Protein AF-A0A9P9I0I7-F1 (afdb_monomer_lite)

Radius of gyration: 40.19 Å; chains: 1; bounding box: 89×94×112 Å

pLDDT: mean 72.73, std 21.79, range [37.16, 98.19]

Secondary structure (DSSP, 8-state):
---PPPPPPPPPPP----PPP------PPP----PPPPPP-----PPP-------------------------------------PPP--GGG-----TTS-B-HHHHHS--TTGGG-SSB-S--TTEEE-TTS-EEEHHHHTT--TTHHHH-SSB---TTSPS-GGGSHHHHHHHHHHHHHHHHHHHHHHHHHHHHHHHHHHHHHHHHHHHHHHHHHHHHTS---------------------------------PPP-------------PPPPPP---PPPPPPPPTT-PPP---PPPPP---HHHHHHHHHHHHHHHHHHHHHHHHHHHHHTTT--HHHHHHHHHTT--TTSTTHHHHHHHHH--

Structure (mmCIF, N/CA/C/O backbone):
data_AF-A0A9P9I0I7-F1
#
_entry.id   AF-A0A9P9I0I7-F1
#
loop_
_atom_site.group_PDB
_atom_site.id
_atom_site.type_symbol
_atom_site.label_atom_id
_atom_site.label_alt_id
_atom_site.label_comp_id
_atom_site.label_asym_id
_atom_site.label_entity_id
_atom_site.label_seq_id
_atom_site.pdbx_PDB_ins_code
_atom_site.Cartn_x
_atom_site.Cartn_y
_atom_site.Cartn_z
_atom_site.occupancy
_atom_site.B_iso_or_equiv
_atom_site.auth_seq_id
_atom_site.auth_comp_id
_atom_site.auth_asym_id
_atom_site.auth_atom_id
_atom_site.pdbx_PDB_model_num
ATOM 1 N N . MET A 1 1 ? 12.162 54.903 -3.118 1.00 55.62 1 MET A N 1
ATOM 2 C CA . MET A 1 1 ? 12.970 53.740 -2.698 1.00 55.62 1 MET A CA 1
ATOM 3 C C . MET A 1 1 ? 13.232 52.930 -3.948 1.00 55.62 1 MET A C 1
ATOM 5 O O . MET A 1 1 ? 12.266 52.506 -4.567 1.00 55.62 1 MET A O 1
ATOM 9 N N . SER A 1 2 ? 14.487 52.821 -4.376 1.00 46.75 2 SER A N 1
ATOM 10 C CA . SER A 1 2 ? 14.844 52.109 -5.607 1.00 46.75 2 SER A CA 1
ATOM 11 C C . SER A 1 2 ? 15.155 50.658 -5.264 1.00 46.75 2 SER A C 1
ATOM 13 O O . SER A 1 2 ? 16.016 50.415 -4.423 1.00 46.75 2 SER A O 1
ATOM 15 N N . LEU A 1 3 ? 14.448 49.715 -5.883 1.00 52.56 3 LEU A N 1
ATOM 16 C CA . LEU A 1 3 ? 14.732 48.290 -5.743 1.00 52.56 3 LEU A CA 1
ATOM 17 C C . LEU A 1 3 ? 15.737 47.890 -6.824 1.00 52.56 3 LEU A C 1
ATOM 19 O O . LEU A 1 3 ? 15.416 47.927 -8.011 1.00 52.56 3 LEU A O 1
ATOM 23 N N . SER A 1 4 ? 16.955 47.550 -6.410 1.00 56.88 4 SER A N 1
ATOM 24 C CA . SER A 1 4 ? 17.943 46.919 -7.288 1.00 56.88 4 SER A CA 1
ATOM 25 C C . SER A 1 4 ? 17.481 45.508 -7.652 1.00 56.88 4 SER A C 1
ATOM 27 O O . SER A 1 4 ? 16.919 44.810 -6.811 1.00 56.88 4 SER A O 1
ATOM 29 N N . MET A 1 5 ? 17.737 45.085 -8.889 1.00 56.94 5 MET A N 1
ATOM 30 C CA . MET A 1 5 ? 17.567 43.695 -9.317 1.00 56.94 5 MET A CA 1
ATOM 31 C C . MET A 1 5 ? 18.940 43.024 -9.336 1.00 56.94 5 MET A C 1
ATOM 33 O O . MET A 1 5 ? 19.863 43.550 -9.961 1.00 56.94 5 MET A O 1
ATOM 37 N N . ASP A 1 6 ? 19.075 41.885 -8.660 1.00 56.94 6 ASP A N 1
ATOM 38 C CA . ASP A 1 6 ? 20.319 41.113 -8.653 1.00 56.94 6 ASP A CA 1
ATOM 39 C C . ASP A 1 6 ? 20.518 40.352 -9.982 1.00 56.94 6 ASP A C 1
ATOM 41 O O . ASP A 1 6 ? 19.550 39.828 -10.545 1.00 56.94 6 ASP A O 1
ATOM 45 N N . PRO A 1 7 ? 21.753 40.276 -10.514 1.00 64.56 7 PRO A N 1
ATOM 46 C CA . PRO A 1 7 ? 22.041 39.578 -11.764 1.00 64.56 7 PRO A CA 1
ATOM 47 C C . PRO A 1 7 ? 22.096 38.052 -11.585 1.00 64.56 7 PRO A C 1
ATOM 49 O O . PRO A 1 7 ? 22.576 37.539 -10.575 1.00 64.56 7 PRO A O 1
ATOM 52 N N . SER A 1 8 ? 21.650 37.315 -12.605 1.00 57.84 8 SER A N 1
ATOM 53 C CA . SER A 1 8 ? 21.653 35.846 -12.619 1.00 57.84 8 SER A CA 1
ATOM 54 C C . SER A 1 8 ? 23.069 35.239 -12.559 1.00 57.84 8 SER A C 1
ATOM 56 O O . SER A 1 8 ? 24.004 35.815 -13.122 1.00 57.84 8 SER A O 1
ATOM 58 N N . PRO A 1 9 ? 23.243 34.049 -11.951 1.00 60.00 9 PRO A N 1
ATOM 59 C CA . PRO A 1 9 ? 24.520 33.341 -11.951 1.00 60.00 9 PRO A CA 1
ATOM 60 C C . PRO A 1 9 ? 24.876 32.817 -13.351 1.00 60.00 9 PRO A C 1
ATOM 62 O O . PRO A 1 9 ? 24.061 32.186 -14.023 1.00 60.00 9 PRO A O 1
ATOM 65 N N . SER A 1 10 ? 26.116 33.054 -13.780 1.00 51.47 10 SER A N 1
ATOM 66 C CA . SER A 1 10 ? 26.633 32.614 -15.083 1.00 51.47 10 SER A CA 1
ATOM 67 C C . SER A 1 10 ? 26.937 31.114 -15.123 1.00 51.47 10 SER A C 1
ATOM 69 O O . SER A 1 10 ? 27.570 30.581 -14.211 1.00 51.47 10 SER A O 1
ATOM 71 N N . SER A 1 11 ? 26.576 30.452 -16.224 1.00 50.09 11 SER A N 1
ATOM 72 C CA . SER A 1 11 ? 26.848 29.027 -16.458 1.00 50.09 1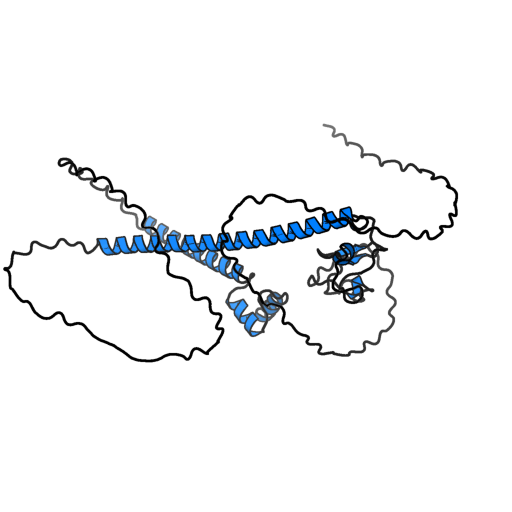1 SER A CA 1
ATOM 73 C C . SER A 1 11 ? 28.351 28.686 -16.437 1.00 50.09 11 SER A C 1
ATOM 75 O O . SER A 1 11 ? 29.165 29.471 -16.939 1.00 50.09 11 SER A O 1
ATOM 77 N N . PRO A 1 12 ? 28.748 27.502 -15.927 1.00 57.81 12 PRO A N 1
ATOM 78 C CA . PRO A 1 12 ? 30.134 27.047 -15.972 1.00 57.81 12 PRO A CA 1
ATOM 79 C C . PRO A 1 12 ? 30.584 26.769 -17.414 1.00 57.81 12 PRO A C 1
ATOM 81 O O . PRO A 1 12 ? 29.821 26.274 -18.244 1.00 57.81 12 PRO A O 1
ATOM 84 N N . LYS A 1 13 ? 31.850 27.071 -17.716 1.00 49.00 13 LYS A N 1
ATOM 85 C CA . LYS A 1 13 ? 32.451 26.801 -19.030 1.00 49.00 13 LYS A CA 1
ATOM 86 C C . LYS A 1 13 ? 32.887 25.340 -19.118 1.00 49.00 13 LYS A C 1
ATOM 88 O O . LYS A 1 13 ? 33.702 24.902 -18.311 1.00 49.00 13 LYS A O 1
ATOM 93 N N . LEU A 1 14 ? 32.410 24.625 -20.135 1.00 44.62 14 LEU A N 1
ATOM 94 C CA . LEU A 1 14 ? 32.937 23.311 -20.506 1.00 44.62 14 LEU A CA 1
ATOM 95 C C . LEU A 1 14 ? 34.398 23.443 -20.962 1.00 44.62 14 LEU A C 1
ATOM 97 O O . LEU A 1 14 ? 34.692 24.131 -21.939 1.00 44.62 14 LEU A O 1
ATOM 101 N N . THR A 1 15 ? 35.312 22.782 -20.255 1.00 49.72 15 THR A N 1
ATOM 102 C CA . THR A 1 15 ? 36.717 22.644 -20.653 1.00 49.72 15 THR A CA 1
ATOM 103 C C . THR A 1 15 ? 36.908 21.361 -21.452 1.00 49.72 15 THR A C 1
ATOM 105 O O . THR A 1 15 ? 36.805 20.266 -20.900 1.00 49.72 15 THR A O 1
ATOM 108 N N . THR A 1 16 ? 37.216 21.487 -22.742 1.00 46.28 16 THR A N 1
ATOM 109 C CA . THR A 1 16 ? 37.566 20.350 -23.601 1.00 46.28 16 THR A CA 1
ATOM 110 C C . THR A 1 16 ? 38.906 19.750 -23.175 1.00 46.28 16 THR A C 1
ATOM 112 O O . THR A 1 16 ? 39.960 20.310 -23.474 1.00 46.28 16 THR A O 1
ATOM 115 N N . THR A 1 17 ? 38.875 18.599 -22.504 1.00 47.62 17 THR A N 1
ATOM 116 C CA . THR A 1 17 ? 40.076 17.797 -22.236 1.00 47.62 17 THR A CA 1
ATOM 117 C C . THR A 1 17 ? 40.347 16.871 -23.415 1.00 47.62 17 THR A C 1
ATOM 119 O O . THR A 1 17 ? 39.630 15.895 -23.626 1.00 47.62 17 THR A O 1
ATOM 122 N N . THR A 1 18 ? 41.401 17.161 -24.176 1.00 49.94 18 THR A N 1
ATOM 123 C CA . THR A 1 18 ? 41.926 16.248 -25.198 1.00 49.94 18 THR A CA 1
ATOM 124 C C . THR A 1 18 ? 42.552 15.031 -24.517 1.00 49.94 18 THR A C 1
ATOM 126 O O . THR A 1 18 ? 43.556 15.166 -23.819 1.00 49.94 18 THR A O 1
ATOM 129 N N . ILE A 1 19 ? 41.976 13.846 -24.722 1.00 53.31 19 ILE A N 1
ATOM 130 C CA . ILE A 1 19 ? 42.575 12.574 -24.296 1.00 53.31 19 ILE A CA 1
ATOM 131 C C . ILE A 1 19 ? 43.537 12.118 -25.401 1.00 53.31 19 ILE A C 1
ATOM 133 O O . ILE A 1 19 ? 43.191 12.180 -26.578 1.00 53.31 19 ILE A O 1
ATOM 137 N N . ALA A 1 20 ? 44.751 11.711 -25.029 1.00 50.31 20 ALA A N 1
ATOM 138 C CA . ALA A 1 20 ? 45.786 11.297 -25.975 1.00 50.31 20 ALA A CA 1
ATOM 139 C C . ALA A 1 20 ? 45.714 9.794 -26.289 1.00 50.31 20 ALA A C 1
ATOM 141 O O . ALA A 1 20 ? 45.459 8.978 -25.400 1.00 50.31 20 ALA A O 1
ATOM 142 N N . ASP A 1 21 ? 46.007 9.429 -27.540 1.00 51.34 21 ASP A N 1
ATOM 143 C CA . ASP A 1 21 ? 46.143 8.035 -27.963 1.00 51.34 21 ASP A CA 1
ATOM 144 C C . ASP A 1 21 ? 47.187 7.296 -27.116 1.00 51.34 21 ASP A C 1
ATOM 146 O O . ASP A 1 21 ? 48.310 7.769 -26.927 1.00 51.34 21 ASP A O 1
ATOM 150 N N . THR A 1 22 ? 46.839 6.101 -26.632 1.00 49.47 22 THR A N 1
ATOM 151 C CA . THR A 1 22 ? 47.780 5.208 -25.938 1.00 49.47 22 THR A CA 1
ATOM 152 C C . THR A 1 22 ? 47.823 3.857 -26.653 1.00 49.47 22 THR A C 1
ATOM 154 O O . THR A 1 22 ? 46.795 3.339 -27.086 1.00 49.47 22 THR A O 1
ATOM 157 N N . ALA A 1 23 ? 49.025 3.315 -26.853 1.00 47.25 23 ALA A N 1
ATOM 158 C CA . ALA A 1 23 ? 49.268 2.301 -27.878 1.00 47.25 23 ALA A CA 1
ATOM 159 C C . ALA A 1 23 ? 48.652 0.920 -27.582 1.00 47.25 23 ALA A C 1
ATOM 161 O O . ALA A 1 23 ? 48.751 0.384 -26.477 1.00 47.25 23 ALA A O 1
ATOM 162 N N . THR A 1 24 ? 48.114 0.290 -28.632 1.00 49.28 24 THR A N 1
ATOM 163 C CA . THR A 1 24 ? 47.736 -1.130 -28.625 1.00 49.28 24 THR A CA 1
ATOM 164 C C . THR A 1 24 ? 48.954 -2.000 -28.314 1.00 49.28 24 THR A C 1
ATOM 166 O O . THR A 1 24 ? 49.905 -2.031 -29.090 1.00 49.28 24 THR A O 1
ATOM 169 N N . THR A 1 25 ? 48.906 -2.742 -27.206 1.00 47.44 25 THR A N 1
ATOM 170 C CA . THR A 1 25 ? 49.925 -3.739 -26.848 1.00 47.44 25 THR A CA 1
ATOM 171 C C . THR A 1 25 ? 49.273 -5.117 -26.809 1.00 47.44 25 THR A C 1
ATOM 173 O O . THR A 1 25 ? 48.534 -5.442 -25.884 1.00 47.44 25 THR A O 1
ATOM 176 N N . SER A 1 26 ? 49.511 -5.925 -27.841 1.00 52.91 26 SER A N 1
ATOM 177 C CA . SER A 1 26 ? 48.956 -7.275 -27.965 1.00 52.91 26 SER A CA 1
ATOM 178 C C . SER A 1 26 ? 49.739 -8.272 -27.106 1.00 52.91 26 SER A C 1
ATOM 180 O O . SER A 1 26 ? 50.833 -8.689 -27.488 1.00 52.91 26 SER A O 1
ATOM 182 N N . VAL A 1 27 ? 49.174 -8.674 -25.966 1.00 50.22 27 VAL A N 1
ATOM 183 C CA . VAL A 1 27 ? 49.735 -9.724 -25.101 1.00 50.22 27 VAL A CA 1
ATOM 184 C C . VAL A 1 27 ? 49.048 -11.054 -25.402 1.00 50.22 27 VAL A C 1
ATOM 186 O O . VAL A 1 27 ? 47.877 -11.250 -25.084 1.00 50.22 27 VAL A O 1
ATOM 189 N N . THR A 1 28 ? 49.782 -11.983 -26.012 1.00 50.88 28 THR A N 1
ATOM 190 C CA . THR A 1 28 ? 49.382 -13.392 -26.121 1.00 50.88 28 THR A CA 1
ATOM 191 C C . THR A 1 28 ? 49.529 -14.068 -24.762 1.00 50.88 28 THR A C 1
ATOM 193 O O . THR A 1 28 ? 50.636 -14.114 -24.227 1.00 50.88 28 THR A O 1
ATOM 196 N N . HIS A 1 29 ? 48.439 -14.603 -24.217 1.00 48.66 29 HIS A N 1
ATOM 197 C CA . HIS A 1 29 ? 48.448 -15.297 -22.931 1.00 48.66 29 HIS A CA 1
ATOM 198 C C . HIS A 1 29 ? 48.475 -16.817 -23.140 1.00 48.66 29 HIS A C 1
ATOM 200 O O . HIS A 1 29 ? 47.557 -17.375 -23.740 1.00 48.66 29 HIS A O 1
ATOM 206 N N . GLU A 1 30 ? 49.507 -17.494 -22.633 1.00 54.75 30 GLU A N 1
ATOM 207 C CA . GLU A 1 30 ? 49.501 -18.957 -22.517 1.00 54.75 30 GLU A CA 1
ATOM 208 C C . GLU A 1 30 ? 48.617 -19.407 -21.334 1.00 54.75 30 GLU A C 1
ATOM 210 O O . GLU A 1 30 ? 48.495 -18.673 -20.344 1.00 54.75 30 GLU A O 1
ATOM 215 N N . PRO A 1 31 ? 48.002 -20.604 -21.401 1.00 57.84 31 PRO A N 1
ATOM 216 C CA . PRO A 1 31 ? 47.262 -21.187 -20.289 1.00 57.84 31 PRO A CA 1
ATOM 217 C C . PRO A 1 31 ? 48.214 -21.913 -19.323 1.00 57.84 31 PRO A C 1
ATOM 219 O O . PRO A 1 31 ? 48.614 -23.050 -19.563 1.00 57.84 31 PRO A O 1
ATOM 222 N N . ALA A 1 32 ? 48.562 -21.272 -18.207 1.00 43.38 32 ALA A N 1
ATOM 223 C CA . ALA A 1 32 ? 49.289 -21.925 -17.119 1.00 43.38 32 ALA A CA 1
ATOM 224 C C . ALA A 1 32 ? 48.325 -22.720 -16.217 1.00 43.38 32 ALA A C 1
ATOM 226 O O . ALA A 1 32 ? 47.411 -22.146 -15.621 1.00 43.38 32 ALA A O 1
ATOM 227 N N . GLU A 1 33 ? 48.538 -24.032 -16.088 1.00 54.66 33 GLU A N 1
ATOM 228 C CA . GLU A 1 33 ? 47.754 -24.902 -15.203 1.00 54.66 33 GLU A CA 1
ATOM 229 C C . GLU A 1 33 ? 48.048 -24.602 -13.721 1.00 54.66 33 GLU A C 1
ATOM 231 O O . GLU A 1 33 ? 49.023 -25.089 -13.148 1.00 54.66 33 GLU A O 1
ATOM 236 N N . TYR A 1 34 ? 47.183 -23.820 -13.070 1.00 47.41 34 TYR A N 1
ATOM 237 C CA . TYR A 1 34 ? 47.235 -23.620 -11.620 1.00 47.41 34 TYR A CA 1
ATOM 238 C C . TYR A 1 34 ? 46.376 -24.654 -10.887 1.00 47.41 34 TYR A C 1
ATOM 240 O O . TYR A 1 34 ? 45.151 -24.545 -10.819 1.00 47.41 34 TYR A O 1
ATOM 248 N N . ALA A 1 35 ? 47.037 -25.653 -10.301 1.00 48.75 35 ALA A N 1
ATOM 249 C CA . ALA A 1 35 ? 46.401 -26.606 -9.399 1.00 48.75 35 ALA A CA 1
ATOM 250 C C . ALA A 1 35 ? 45.912 -25.902 -8.118 1.00 48.75 35 ALA A C 1
ATOM 252 O O . ALA A 1 35 ? 46.681 -25.216 -7.444 1.00 48.75 35 ALA A O 1
ATOM 253 N N . ILE A 1 36 ? 44.638 -26.096 -7.771 1.00 54.12 36 ILE A N 1
ATOM 254 C CA .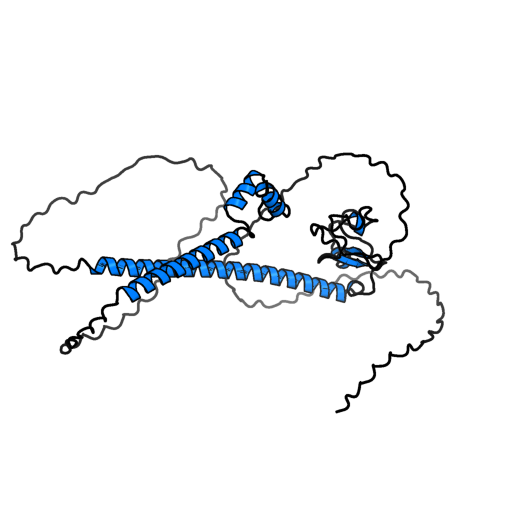 ILE A 1 36 ? 44.015 -25.507 -6.579 1.00 54.12 36 ILE A CA 1
ATOM 255 C C . ILE A 1 36 ? 44.368 -26.363 -5.347 1.00 54.12 36 ILE A C 1
ATOM 257 O O . ILE A 1 36 ? 43.972 -27.531 -5.303 1.00 54.12 36 ILE A O 1
ATOM 261 N N . PRO A 1 37 ? 45.069 -25.829 -4.327 1.00 56.50 37 PRO A N 1
ATOM 262 C CA . PRO A 1 37 ? 45.237 -26.521 -3.054 1.00 56.50 37 PRO A CA 1
ATOM 263 C C . PRO A 1 37 ? 43.930 -26.476 -2.247 1.00 56.50 37 PRO A C 1
ATOM 265 O O . PRO A 1 37 ? 43.255 -25.449 -2.189 1.00 56.50 37 PRO A O 1
ATOM 268 N N . ALA A 1 38 ? 43.574 -27.587 -1.600 1.00 51.44 38 ALA A N 1
ATOM 269 C CA . ALA A 1 38 ? 42.392 -27.646 -0.743 1.00 51.44 38 ALA A CA 1
ATOM 270 C C . ALA A 1 38 ? 42.580 -26.796 0.537 1.00 51.44 38 ALA A C 1
ATOM 272 O O . ALA A 1 38 ? 43.669 -26.825 1.120 1.00 51.44 38 ALA A O 1
ATOM 273 N N . PRO A 1 39 ? 41.548 -26.069 1.008 1.00 57.38 39 PRO A N 1
ATOM 274 C CA . PRO A 1 39 ? 41.629 -25.298 2.245 1.00 57.38 39 PRO A CA 1
ATOM 275 C C . PRO A 1 39 ? 41.703 -26.221 3.469 1.00 57.38 39 PRO A C 1
ATOM 277 O O . PRO A 1 39 ? 40.962 -27.199 3.574 1.00 57.38 39 PRO A O 1
ATOM 280 N N . ALA A 1 40 ? 42.587 -25.894 4.412 1.00 41.47 40 ALA A N 1
ATOM 281 C CA . ALA A 1 40 ? 42.703 -26.608 5.679 1.00 41.47 40 ALA A CA 1
ATOM 282 C C . ALA A 1 40 ? 41.567 -26.223 6.642 1.00 41.47 40 ALA A C 1
ATOM 284 O O . ALA A 1 40 ? 41.213 -25.052 6.771 1.00 41.47 40 ALA A O 1
ATOM 285 N N . THR A 1 41 ? 41.013 -27.208 7.348 1.00 45.25 41 THR A N 1
ATOM 286 C CA . THR A 1 41 ? 39.974 -27.002 8.367 1.00 45.25 41 THR A CA 1
ATOM 287 C C . THR A 1 41 ? 40.605 -26.682 9.723 1.00 45.25 41 THR A C 1
ATOM 289 O O . THR A 1 41 ? 40.922 -27.594 10.492 1.00 45.25 41 THR A O 1
ATOM 292 N N . GLU A 1 42 ? 40.787 -25.399 10.035 1.00 47.16 42 GLU A N 1
ATOM 293 C CA . GLU A 1 42 ? 41.200 -24.970 11.376 1.00 47.16 42 GLU A CA 1
ATOM 294 C C . GLU A 1 42 ? 39.981 -24.801 12.296 1.00 47.16 42 GLU A C 1
ATOM 296 O O . GLU A 1 42 ? 39.075 -24.011 12.033 1.00 47.16 42 GLU A O 1
ATOM 301 N N . ASN A 1 43 ? 39.947 -25.575 13.384 1.00 47.41 43 ASN A N 1
ATOM 302 C CA . ASN A 1 43 ? 38.851 -25.558 14.352 1.00 47.41 43 ASN A CA 1
ATOM 303 C C . ASN A 1 43 ? 39.024 -24.388 15.330 1.00 47.41 43 ASN A C 1
ATOM 305 O O . ASN A 1 43 ? 39.772 -24.506 16.304 1.00 47.41 43 ASN A O 1
ATOM 309 N N . LEU A 1 44 ? 38.315 -23.280 15.108 1.00 46.50 44 LEU A N 1
ATOM 310 C CA . LEU A 1 44 ? 38.263 -22.183 16.072 1.00 46.50 44 LEU A CA 1
ATOM 311 C C . LEU A 1 44 ? 37.130 -22.421 17.082 1.00 46.50 44 LEU A C 1
ATOM 313 O O . LEU A 1 44 ? 35.957 -22.221 16.780 1.00 46.50 44 LEU A O 1
ATOM 317 N N . ALA A 1 45 ? 37.483 -22.871 18.287 1.00 47.09 45 ALA A N 1
ATOM 318 C CA . ALA A 1 45 ? 36.521 -23.113 19.358 1.00 47.09 45 ALA A CA 1
ATOM 319 C C . ALA A 1 45 ? 36.052 -21.790 19.991 1.00 47.09 45 ALA A C 1
ATOM 321 O O . ALA A 1 45 ? 36.760 -21.194 20.804 1.00 47.09 45 ALA A O 1
ATOM 322 N N . THR A 1 46 ? 34.849 -21.339 19.638 1.00 43.69 46 THR A N 1
ATOM 323 C CA . THR A 1 46 ? 34.149 -20.257 20.342 1.00 43.69 46 THR A CA 1
ATOM 324 C C . THR A 1 46 ? 33.486 -20.800 21.603 1.00 43.69 46 THR A C 1
ATOM 326 O O . THR A 1 46 ? 32.675 -21.719 21.524 1.00 43.69 46 THR A O 1
ATOM 329 N N . THR A 1 47 ? 33.815 -20.235 22.764 1.00 42.56 47 THR A N 1
ATOM 330 C CA . THR A 1 47 ? 33.173 -20.584 24.037 1.00 42.56 47 THR A CA 1
ATOM 331 C C . THR A 1 47 ? 31.740 -20.070 24.077 1.00 42.56 47 THR A C 1
ATOM 333 O O . THR A 1 47 ? 31.520 -18.863 23.959 1.00 42.56 47 THR A O 1
ATOM 336 N N . GLU A 1 48 ? 30.792 -20.976 24.283 1.00 43.06 48 GLU A N 1
ATOM 337 C CA . GLU A 1 48 ? 29.388 -20.655 24.529 1.00 43.06 48 GLU A CA 1
ATOM 338 C C . GLU A 1 48 ? 29.241 -19.888 25.857 1.00 43.06 48 GLU A C 1
ATOM 340 O O . GLU A 1 48 ? 29.959 -20.147 26.827 1.00 43.06 48 GLU A O 1
ATOM 345 N N . ALA A 1 49 ? 28.324 -18.924 25.882 1.00 50.09 49 ALA A N 1
ATOM 346 C CA . ALA A 1 49 ? 27.887 -18.224 27.083 1.00 50.09 49 ALA A CA 1
ATOM 347 C C . ALA A 1 49 ? 26.357 -18.213 27.063 1.00 50.09 49 ALA A C 1
ATOM 349 O O . ALA A 1 49 ? 25.763 -17.701 26.114 1.00 50.09 49 ALA A O 1
ATOM 350 N N . ASP A 1 50 ? 25.740 -18.832 28.067 1.00 46.56 50 ASP A N 1
ATOM 351 C CA . ASP A 1 50 ? 24.304 -19.103 28.077 1.00 46.56 50 ASP A CA 1
ATOM 352 C C . ASP A 1 50 ? 23.483 -17.818 28.262 1.00 46.56 50 ASP A C 1
ATOM 354 O O . ASP A 1 50 ? 23.462 -17.236 29.349 1.00 46.56 50 ASP A O 1
ATOM 358 N N . ASP A 1 51 ? 22.764 -17.408 27.216 1.00 45.00 51 ASP A N 1
ATOM 359 C CA . ASP A 1 51 ? 21.743 -16.357 27.278 1.00 45.00 51 ASP A CA 1
ATOM 360 C C . ASP A 1 51 ? 20.385 -16.979 26.903 1.00 45.00 51 ASP A C 1
ATOM 362 O O . ASP A 1 51 ? 19.974 -17.000 25.741 1.00 45.00 51 ASP A O 1
ATOM 366 N N . GLU A 1 52 ? 19.718 -17.603 27.885 1.00 49.75 52 GLU A N 1
ATOM 367 C CA . GLU A 1 52 ? 18.409 -18.253 27.698 1.00 49.75 52 GLU A CA 1
ATOM 368 C C . GLU A 1 52 ? 17.284 -17.209 27.518 1.00 49.75 52 GLU A C 1
ATOM 370 O O . GLU A 1 52 ? 16.415 -17.033 28.383 1.00 49.75 52 GLU A O 1
ATOM 375 N N . GLU A 1 53 ? 17.242 -16.548 26.356 1.00 49.47 53 GLU A N 1
ATOM 376 C CA . GLU A 1 53 ? 16.107 -15.731 25.903 1.00 49.47 53 GLU A CA 1
ATOM 377 C C . GLU A 1 53 ? 14.885 -16.596 25.526 1.00 49.47 53 GLU A C 1
ATOM 379 O O . GLU A 1 53 ? 14.421 -16.640 24.390 1.00 49.47 53 GLU A O 1
ATOM 384 N N . ARG A 1 54 ? 14.318 -17.253 26.545 1.00 43.72 54 ARG A N 1
ATOM 385 C CA . ARG A 1 54 ? 12.873 -17.288 26.818 1.00 43.72 54 ARG A CA 1
ATOM 386 C C . ARG A 1 54 ? 11.963 -17.378 25.575 1.00 43.72 54 ARG A C 1
ATOM 388 O O . ARG A 1 54 ? 11.255 -16.421 25.267 1.00 43.72 54 ARG A O 1
ATOM 395 N N . GLU A 1 55 ? 11.883 -18.556 24.957 1.00 50.00 55 GLU A N 1
ATOM 396 C CA . GLU A 1 55 ? 10.943 -18.837 23.859 1.00 50.00 55 GLU A CA 1
ATOM 397 C C . GLU A 1 55 ? 9.485 -18.475 24.227 1.00 50.00 55 GLU A C 1
ATOM 399 O O . GLU A 1 55 ? 8.819 -19.197 24.976 1.00 50.00 55 GLU A O 1
ATOM 404 N N . ASP A 1 56 ? 8.939 -17.383 23.678 1.00 44.56 56 ASP A N 1
ATOM 405 C CA . ASP A 1 56 ? 7.543 -16.974 23.883 1.00 44.56 56 ASP A CA 1
ATOM 406 C C . ASP A 1 56 ? 6.596 -17.424 22.755 1.00 44.56 56 ASP A C 1
ATOM 408 O O . ASP A 1 56 ? 5.662 -16.724 22.368 1.00 44.56 56 ASP A O 1
ATOM 412 N N . GLY A 1 57 ? 6.776 -18.677 22.323 1.00 46.44 57 GLY A N 1
ATOM 413 C CA . GLY A 1 57 ? 5.764 -19.463 21.613 1.00 46.44 57 GLY A CA 1
ATOM 414 C C . GLY A 1 57 ? 5.419 -18.941 20.222 1.00 46.44 57 GLY A C 1
ATOM 415 O O . GLY A 1 57 ? 4.350 -18.361 20.021 1.00 46.44 57 GLY A O 1
ATOM 416 N N . GLU A 1 58 ? 6.299 -19.211 19.254 1.00 43.53 58 GLU A N 1
ATOM 417 C CA . GLU A 1 58 ? 6.116 -18.840 17.850 1.00 43.53 58 GLU A CA 1
ATOM 418 C C . GLU A 1 58 ? 4.751 -19.310 17.312 1.00 43.53 58 GLU A C 1
ATOM 420 O O . GLU A 1 58 ? 4.490 -20.499 17.110 1.00 43.53 58 GLU A O 1
ATOM 425 N N . ILE A 1 59 ? 3.850 -18.350 17.080 1.00 47.16 59 ILE A N 1
ATOM 426 C CA . ILE A 1 59 ? 2.558 -18.616 16.449 1.00 47.16 59 ILE A CA 1
ATOM 427 C C . ILE A 1 59 ? 2.830 -18.846 14.965 1.00 47.16 59 ILE A C 1
ATOM 429 O O . ILE A 1 59 ? 2.964 -17.895 14.197 1.00 47.16 59 ILE A O 1
ATOM 433 N N . HIS A 1 60 ? 2.919 -20.121 14.591 1.00 47.28 60 HIS A N 1
ATOM 434 C CA . HIS A 1 60 ? 3.110 -20.585 13.222 1.00 47.28 60 HIS A CA 1
ATOM 435 C C . HIS A 1 60 ? 1.896 -20.215 12.348 1.00 47.28 60 HIS A C 1
ATOM 437 O O . HIS A 1 60 ? 0.967 -21.009 12.174 1.00 47.28 60 HIS A O 1
ATOM 443 N N . ASP A 1 61 ? 1.900 -18.977 11.841 1.00 43.78 61 ASP A N 1
ATOM 444 C CA . ASP A 1 61 ? 0.950 -18.421 10.869 1.00 43.78 61 ASP A CA 1
ATOM 445 C C . ASP A 1 61 ? 1.111 -19.161 9.532 1.00 43.78 61 ASP A C 1
ATOM 447 O O . ASP A 1 61 ? 1.810 -18.735 8.615 1.00 43.78 61 ASP A O 1
ATOM 451 N N . SER A 1 62 ? 0.499 -20.342 9.487 1.00 43.03 62 SER A N 1
ATOM 452 C CA . SER A 1 62 ? 0.405 -21.237 8.337 1.00 43.03 62 SER A CA 1
ATOM 453 C C . SER A 1 62 ? -0.700 -20.722 7.414 1.00 43.03 62 SER A C 1
ATOM 455 O O . SER A 1 62 ? -1.772 -21.309 7.275 1.00 43.03 62 SER A O 1
ATOM 457 N N . SER A 1 63 ? -0.450 -19.553 6.822 1.00 48.22 63 SER A N 1
ATOM 458 C CA . SER A 1 63 ? -1.264 -18.992 5.746 1.00 48.22 63 SER A CA 1
ATOM 459 C C . SER A 1 63 ? -0.943 -19.734 4.436 1.00 48.22 63 SER A C 1
ATOM 461 O O . SER A 1 63 ? -0.183 -19.256 3.597 1.00 48.22 63 SER A O 1
ATOM 463 N N . ASP A 1 64 ? -1.501 -20.942 4.294 1.00 44.50 64 ASP A N 1
ATOM 464 C CA . ASP A 1 64 ? -1.457 -21.753 3.068 1.00 44.50 64 ASP A CA 1
ATOM 465 C C . ASP A 1 64 ? -2.222 -21.047 1.925 1.00 44.50 64 ASP A C 1
ATOM 467 O O . ASP A 1 64 ? -3.414 -21.283 1.720 1.00 44.50 64 ASP A O 1
ATOM 471 N N . ASP A 1 65 ? -1.544 -20.162 1.189 1.00 48.94 65 ASP A N 1
ATOM 472 C CA . ASP A 1 65 ? -2.128 -19.290 0.148 1.00 48.94 65 ASP A CA 1
ATOM 473 C C . ASP A 1 65 ? -1.528 -19.576 -1.252 1.00 48.94 65 ASP A C 1
ATOM 475 O O . ASP A 1 65 ? -1.262 -18.678 -2.049 1.00 48.94 65 ASP A O 1
ATOM 479 N N . ASP A 1 66 ? -1.253 -20.859 -1.530 1.00 50.78 66 ASP A N 1
ATOM 480 C CA . ASP A 1 66 ? -0.404 -21.325 -2.648 1.00 50.78 66 ASP A CA 1
ATOM 481 C C . ASP A 1 66 ? -1.124 -22.345 -3.572 1.00 50.78 66 ASP A C 1
ATOM 483 O O . ASP A 1 66 ? -0.545 -23.321 -4.049 1.00 50.78 66 ASP A O 1
ATOM 487 N N . LEU A 1 67 ? -2.437 -22.156 -3.799 1.00 45.00 67 LEU A N 1
ATOM 488 C CA . LEU A 1 67 ? -3.291 -23.041 -4.621 1.00 45.00 67 LEU A CA 1
ATOM 489 C C . LEU A 1 67 ? -4.259 -22.289 -5.563 1.00 45.00 67 LEU A C 1
ATOM 491 O O . LEU A 1 67 ? -5.468 -22.529 -5.564 1.00 45.00 67 LEU A O 1
ATOM 495 N N . LEU A 1 68 ? -3.729 -21.422 -6.430 1.00 46.97 68 LEU A N 1
ATOM 496 C CA . LEU A 1 68 ? -4.451 -20.911 -7.608 1.00 46.97 68 LEU A CA 1
ATOM 497 C C . LEU A 1 68 ? -3.867 -21.500 -8.897 1.00 46.97 68 LEU A C 1
ATOM 499 O O . LEU A 1 68 ? -3.075 -20.868 -9.591 1.00 46.97 68 LEU A O 1
ATOM 503 N N . ALA A 1 69 ? -4.269 -22.736 -9.199 1.00 46.91 69 ALA A N 1
ATOM 504 C CA . ALA A 1 69 ? -3.880 -23.432 -10.420 1.00 46.91 69 ALA A CA 1
ATOM 505 C C . ALA A 1 69 ? -4.701 -22.967 -11.637 1.00 46.91 69 ALA A C 1
ATOM 507 O O . ALA A 1 69 ? -5.931 -23.031 -11.630 1.00 46.91 69 ALA A O 1
ATOM 508 N N . ASP A 1 70 ? -3.974 -22.533 -12.665 1.00 43.56 70 ASP A N 1
ATOM 509 C CA . ASP A 1 70 ? -4.285 -22.524 -14.099 1.00 43.56 70 ASP A CA 1
ATOM 510 C C . ASP A 1 70 ? -5.755 -22.722 -14.528 1.00 43.56 70 ASP A C 1
ATOM 512 O O . ASP A 1 70 ? -6.281 -23.837 -14.602 1.00 43.56 70 ASP A O 1
ATOM 516 N N . ARG A 1 71 ? -6.374 -21.623 -14.979 1.00 45.62 71 ARG A N 1
ATOM 517 C CA . ARG A 1 71 ? -7.449 -21.651 -15.982 1.00 45.62 71 ARG A CA 1
ATOM 518 C C . ARG A 1 71 ? -6.993 -20.931 -17.244 1.00 45.62 71 ARG A C 1
ATOM 520 O O . ARG A 1 71 ? -7.176 -19.729 -17.399 1.00 45.62 71 ARG A O 1
ATOM 527 N N . ASP A 1 72 ? -6.373 -21.709 -18.119 1.00 47.03 72 ASP A N 1
ATOM 528 C CA . ASP A 1 72 ? -6.068 -21.342 -19.498 1.00 47.03 72 ASP A CA 1
ATOM 529 C C . ASP A 1 72 ? -7.267 -21.726 -20.383 1.00 47.03 72 ASP A C 1
ATOM 531 O O . ASP A 1 72 ? -7.370 -22.854 -20.862 1.00 47.03 72 ASP A O 1
ATOM 535 N N . ASP A 1 73 ? -8.236 -20.818 -20.526 1.00 46.31 73 ASP A N 1
ATOM 536 C CA . ASP A 1 73 ? -9.380 -20.985 -21.437 1.00 46.31 73 ASP A CA 1
ATOM 537 C C . ASP A 1 73 ? -9.142 -20.199 -22.742 1.00 46.31 73 ASP A C 1
ATOM 539 O O . ASP A 1 73 ? -9.721 -19.144 -23.005 1.00 46.31 73 ASP A O 1
ATOM 543 N N . GLY A 1 74 ? -8.197 -20.731 -23.532 1.00 49.34 74 GLY A N 1
ATOM 544 C CA . GLY A 1 74 ? -7.587 -20.119 -24.716 1.00 49.34 74 GLY A CA 1
ATOM 545 C C . GLY A 1 74 ? -8.561 -19.718 -25.828 1.00 49.34 74 GLY A C 1
ATOM 546 O O . GLY A 1 74 ? -8.987 -20.540 -26.638 1.00 49.34 74 GLY A O 1
ATOM 547 N N . SER A 1 75 ? -8.843 -18.417 -25.911 1.00 48.94 75 SER A N 1
ATOM 548 C CA . SER A 1 75 ? -9.560 -17.788 -27.024 1.00 48.94 75 SER A CA 1
ATOM 549 C C . SER A 1 75 ? -8.582 -17.348 -28.118 1.00 48.94 75 SER A C 1
ATOM 551 O O . SER A 1 75 ? -8.062 -16.234 -28.122 1.00 48.94 75 SER A O 1
ATOM 553 N N . GLU A 1 76 ? -8.331 -18.250 -29.063 1.00 47.06 76 GLU A N 1
ATOM 554 C CA . GLU A 1 76 ? -7.620 -17.954 -30.308 1.00 47.06 76 GLU A CA 1
ATOM 555 C C . GLU A 1 76 ? -8.444 -16.964 -31.151 1.00 47.06 76 GLU A C 1
ATOM 557 O O . GLU A 1 76 ? -9.532 -17.288 -31.628 1.00 47.06 76 GLU A O 1
ATOM 562 N N . PHE A 1 77 ? -7.952 -15.730 -31.290 1.00 38.78 77 PHE A N 1
ATOM 563 C CA . PHE A 1 77 ? -8.604 -14.674 -32.066 1.00 38.78 77 PHE A CA 1
ATOM 564 C C . PHE A 1 77 ? -7.583 -14.030 -33.008 1.00 38.78 77 PHE A C 1
ATOM 566 O O . PHE A 1 77 ? -6.766 -13.204 -32.593 1.00 38.78 77 PHE A O 1
ATOM 573 N N . GLU A 1 78 ? -7.606 -14.436 -34.278 1.00 44.75 78 GLU A N 1
ATOM 574 C CA . GLU A 1 78 ? -6.753 -13.862 -35.319 1.00 44.75 78 GLU A CA 1
ATOM 575 C C . GLU A 1 78 ? -7.138 -12.394 -35.564 1.00 44.75 78 GLU A C 1
ATOM 577 O O . GLU A 1 78 ? -8.248 -12.086 -35.997 1.00 44.75 78 GLU A O 1
ATOM 582 N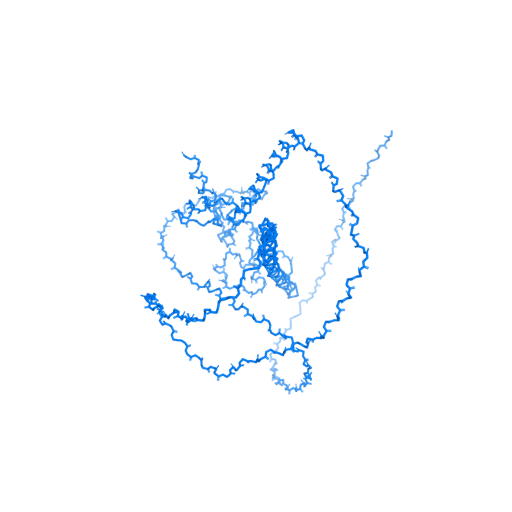 N . ILE A 1 79 ? -6.212 -11.473 -35.282 1.00 43.19 79 ILE A N 1
ATOM 583 C CA . ILE A 1 79 ? -6.359 -10.050 -35.608 1.00 43.19 79 ILE A CA 1
ATOM 584 C C . ILE A 1 79 ? -5.533 -9.766 -36.862 1.00 43.19 79 ILE A C 1
ATOM 586 O O . ILE A 1 79 ? -4.303 -9.675 -36.804 1.00 43.19 79 ILE A O 1
ATOM 590 N N . GLU A 1 80 ? -6.217 -9.610 -37.996 1.00 39.12 80 GLU A N 1
ATOM 591 C CA . GLU A 1 80 ? -5.600 -9.187 -39.254 1.00 39.12 80 GLU A CA 1
ATOM 592 C C . GLU A 1 80 ? -4.922 -7.819 -39.069 1.00 39.12 80 GLU A C 1
ATOM 594 O O . GLU A 1 80 ? -5.543 -6.823 -38.696 1.00 39.12 80 GLU A O 1
ATOM 599 N N . THR A 1 81 ? -3.605 -7.778 -39.274 1.00 44.91 81 THR A N 1
ATOM 600 C CA . THR A 1 81 ? -2.754 -6.641 -38.895 1.00 44.91 81 THR A CA 1
ATOM 601 C C . THR A 1 81 ? -2.469 -5.735 -40.092 1.00 44.91 81 THR A C 1
ATOM 603 O O . THR A 1 81 ? -1.383 -5.752 -40.675 1.00 44.91 81 THR A O 1
ATOM 606 N N . GLU A 1 82 ? -3.453 -4.911 -40.464 1.00 47.44 82 GLU A N 1
ATOM 607 C CA . GLU A 1 82 ? -3.255 -3.872 -41.480 1.00 47.44 82 GLU A CA 1
ATOM 608 C C . GLU A 1 82 ? -2.194 -2.846 -41.039 1.00 47.44 82 GLU A C 1
ATOM 610 O O . GLU A 1 82 ? -2.260 -2.253 -39.960 1.00 47.44 82 GLU A O 1
ATOM 615 N N . GLN A 1 83 ? -1.195 -2.621 -41.896 1.00 49.66 83 GLN A N 1
ATOM 616 C CA . GLN A 1 83 ? 0.007 -1.846 -41.573 1.00 49.66 83 GLN A CA 1
ATOM 617 C C . GLN A 1 83 ? -0.222 -0.327 -41.659 1.00 49.66 83 GLN A C 1
ATOM 619 O O . GLN A 1 83 ? 0.288 0.352 -42.553 1.00 49.66 83 GLN A O 1
ATOM 624 N N . HIS A 1 84 ? -0.962 0.233 -40.701 1.00 44.25 84 HIS A N 1
ATOM 625 C CA . HIS A 1 84 ? -1.078 1.685 -40.555 1.00 44.25 84 HIS A CA 1
ATOM 626 C C . HIS A 1 84 ? 0.232 2.307 -40.042 1.00 44.25 84 HIS A C 1
ATOM 628 O O . HIS A 1 84 ? 0.613 2.155 -38.881 1.00 44.25 84 HIS A O 1
ATOM 634 N N . SER A 1 85 ? 0.920 3.046 -40.917 1.00 48.41 85 SER A N 1
ATOM 635 C CA . SER A 1 85 ? 2.124 3.807 -40.564 1.00 48.41 85 SER A CA 1
ATOM 636 C C . SER A 1 85 ? 1.744 5.069 -39.782 1.00 48.41 85 SER A C 1
ATOM 638 O O . SER A 1 85 ? 1.313 6.061 -40.367 1.00 48.41 85 SER A O 1
ATOM 640 N N . THR A 1 86 ? 1.896 5.042 -38.457 1.00 45.50 86 THR A N 1
ATOM 641 C CA . THR A 1 86 ? 1.658 6.211 -37.592 1.00 45.50 86 THR A CA 1
ATOM 642 C C . THR A 1 86 ? 2.688 7.321 -37.854 1.00 45.50 86 THR A C 1
ATOM 644 O O . THR A 1 86 ? 3.878 7.002 -37.952 1.00 45.50 86 THR A O 1
ATOM 647 N N . PRO A 1 87 ? 2.288 8.607 -37.916 1.00 45.78 87 PRO A N 1
ATOM 648 C CA . PRO A 1 87 ? 3.227 9.722 -38.051 1.00 45.78 87 PRO A CA 1
ATOM 649 C C . PRO A 1 87 ? 4.142 9.861 -36.816 1.00 45.78 87 PRO A C 1
ATOM 651 O O . PRO A 1 87 ? 3.864 9.255 -35.776 1.00 45.78 87 PRO A O 1
ATOM 654 N N . PRO A 1 88 ? 5.225 10.661 -36.899 1.00 51.19 88 PRO A N 1
ATOM 655 C CA . PRO A 1 88 ? 6.017 11.024 -35.728 1.00 51.19 88 PRO A CA 1
ATOM 656 C C . PRO A 1 88 ? 5.133 11.700 -34.674 1.00 51.19 88 PRO A C 1
ATOM 658 O O . PRO A 1 88 ? 4.306 12.545 -35.014 1.00 51.19 88 PRO A O 1
ATOM 661 N N . VAL A 1 89 ? 5.317 11.322 -33.411 1.00 52.88 89 VAL A N 1
ATOM 662 C CA . VAL A 1 89 ? 4.688 11.966 -32.254 1.00 52.88 89 VAL A CA 1
ATOM 663 C C . VAL A 1 89 ? 5.768 12.672 -31.445 1.00 52.88 89 VAL A C 1
ATOM 665 O O . VAL A 1 89 ? 6.820 12.088 -31.187 1.00 52.88 89 VAL A O 1
ATOM 668 N N . ASP A 1 90 ? 5.518 13.926 -31.080 1.00 46.94 90 ASP A N 1
ATOM 669 C CA . ASP A 1 90 ? 6.459 14.736 -30.309 1.00 46.94 90 ASP A CA 1
ATOM 670 C C . ASP A 1 90 ? 6.409 14.334 -28.818 1.00 46.94 90 ASP A C 1
ATOM 672 O O . ASP A 1 90 ? 5.342 14.296 -28.196 1.00 46.94 90 ASP A O 1
ATOM 676 N N . ASP A 1 91 ? 7.574 14.002 -28.254 1.00 55.31 91 ASP A N 1
ATOM 677 C CA . ASP A 1 91 ? 7.724 13.134 -27.065 1.00 55.31 91 ASP A CA 1
ATOM 678 C C . ASP A 1 91 ? 7.278 13.762 -25.720 1.00 55.31 91 ASP A C 1
ATOM 680 O O . ASP A 1 91 ? 7.162 13.088 -24.698 1.00 55.31 91 ASP A O 1
ATOM 684 N N . GLU A 1 92 ? 6.982 15.063 -25.701 1.00 55.31 92 GLU A N 1
ATOM 685 C CA . GLU A 1 92 ? 6.643 15.827 -24.485 1.00 55.31 92 GLU A CA 1
ATOM 686 C C . GLU A 1 92 ? 5.246 15.500 -23.914 1.00 55.31 92 GLU A C 1
ATOM 688 O O . GLU A 1 92 ? 4.931 15.874 -22.784 1.00 55.31 92 GLU A O 1
ATOM 693 N N . SER A 1 93 ? 4.388 14.801 -24.672 1.00 54.16 93 SER A N 1
ATOM 694 C CA . SER A 1 93 ? 3.007 14.474 -24.269 1.00 54.16 93 SER A CA 1
ATOM 695 C C . SER A 1 93 ? 2.783 13.007 -23.878 1.00 54.16 93 SER A C 1
ATOM 697 O O . SER A 1 93 ? 1.653 12.519 -23.922 1.00 54.16 93 SER A O 1
ATOM 699 N N . VAL A 1 94 ? 3.827 12.304 -23.410 1.00 57.44 94 VAL A N 1
ATOM 700 C CA . VAL A 1 94 ? 3.686 10.997 -22.729 1.00 57.44 94 VAL A CA 1
ATOM 701 C C . VAL A 1 94 ? 3.081 11.199 -21.333 1.00 57.44 94 VAL A C 1
ATOM 703 O O . VAL A 1 94 ? 3.708 10.996 -20.291 1.00 57.44 94 VAL A O 1
ATOM 706 N N . GLN A 1 95 ? 1.822 11.630 -21.327 1.00 58.81 95 GLN A N 1
ATOM 707 C CA . GLN A 1 95 ? 0.980 11.785 -20.158 1.00 58.81 95 GLN A CA 1
ATOM 708 C C . GLN A 1 95 ? 0.828 10.392 -19.538 1.00 58.81 95 GLN A C 1
ATOM 710 O O . GLN A 1 95 ? 0.232 9.498 -20.139 1.00 58.81 95 GLN A O 1
ATOM 715 N N . LEU A 1 96 ? 1.477 10.183 -18.388 1.00 62.38 96 LEU A N 1
ATOM 716 C CA . LEU A 1 96 ? 1.645 8.869 -17.766 1.00 62.38 96 LEU A CA 1
ATOM 717 C C . LEU A 1 96 ? 0.278 8.286 -17.396 1.00 62.38 96 LEU A C 1
ATOM 719 O O . LEU A 1 96 ? -0.245 8.577 -16.320 1.00 62.38 96 LEU A O 1
ATOM 723 N N . ASN A 1 97 ? -0.305 7.484 -18.292 1.00 66.62 97 ASN A N 1
ATOM 724 C CA . ASN A 1 97 ? -1.613 6.901 -18.045 1.00 66.62 97 ASN A CA 1
ATOM 725 C C . ASN A 1 97 ? -1.496 5.939 -16.859 1.00 66.62 97 ASN A C 1
ATOM 727 O O . ASN A 1 97 ? -0.781 4.936 -16.928 1.00 66.62 97 ASN A O 1
ATOM 731 N N . GLN A 1 98 ? -2.145 6.299 -15.751 1.00 67.12 98 GLN A N 1
ATOM 732 C CA . GLN A 1 98 ? -1.946 5.648 -14.453 1.00 67.12 98 GLN A CA 1
ATOM 733 C C . GLN A 1 98 ? -2.472 4.202 -14.458 1.00 67.12 98 GLN A C 1
ATOM 735 O O . GLN A 1 98 ? -1.949 3.355 -13.733 1.00 67.12 98 GLN A O 1
ATOM 740 N N . GLY A 1 99 ? -3.432 3.907 -15.345 1.00 72.81 99 GLY A N 1
ATOM 741 C CA . GLY A 1 99 ? -3.933 2.560 -15.617 1.00 72.81 99 GLY A CA 1
ATOM 742 C C . GLY A 1 99 ? -4.511 1.858 -14.385 1.00 72.81 99 GLY A C 1
ATOM 743 O O . GLY A 1 99 ? -4.831 2.485 -13.379 1.00 72.81 99 GLY A O 1
ATOM 744 N N . CYS A 1 100 ? -4.607 0.534 -14.457 1.00 84.69 100 CYS A N 1
ATOM 745 C CA . CYS A 1 100 ? -4.925 -0.345 -13.325 1.00 84.69 100 CYS A CA 1
ATOM 746 C C . CYS A 1 100 ? -3.692 -0.699 -12.462 1.00 84.69 100 CYS A C 1
ATOM 748 O O . CYS A 1 100 ? -3.584 -1.811 -11.956 1.00 84.69 100 CYS A O 1
ATOM 750 N N . GLY A 1 101 ? -2.664 0.161 -12.414 1.00 86.75 101 GLY A N 1
ATOM 751 C CA . GLY A 1 101 ? -1.390 -0.109 -11.721 1.00 86.75 101 GLY A CA 1
ATOM 752 C C . GLY A 1 101 ? -0.554 -1.294 -12.254 1.00 86.75 101 GLY A C 1
ATOM 753 O O . GLY A 1 101 ? 0.611 -1.435 -11.889 1.00 86.75 101 GLY A O 1
ATOM 754 N N . ILE A 1 102 ? -1.105 -2.139 -13.132 1.00 92.50 102 ILE A N 1
ATOM 755 C CA . ILE A 1 102 ? -0.438 -3.304 -13.722 1.00 92.50 102 ILE A CA 1
ATOM 756 C C . ILE A 1 102 ? 0.437 -2.850 -14.906 1.00 92.50 102 ILE A C 1
ATOM 758 O O . ILE A 1 102 ? -0.088 -2.225 -15.832 1.00 92.50 102 ILE A O 1
ATOM 762 N N . PRO A 1 103 ? 1.741 -3.187 -14.941 1.00 95.00 103 PRO A N 1
ATOM 763 C CA . PRO A 1 103 ? 2.658 -2.774 -16.005 1.00 95.00 103 PRO A CA 1
ATOM 764 C C . PRO A 1 103 ? 2.313 -3.402 -17.363 1.00 95.00 103 PRO A C 1
ATOM 766 O O . PRO A 1 103 ? 2.085 -4.609 -17.481 1.00 95.00 103 PRO A O 1
ATOM 769 N N . CYS A 1 104 ? 2.345 -2.599 -18.428 1.00 96.31 104 CYS A N 1
ATOM 770 C CA . CYS A 1 104 ? 2.081 -3.083 -19.778 1.00 96.31 104 CYS A CA 1
ATOM 771 C C . CYS A 1 104 ? 3.266 -3.887 -20.342 1.00 96.31 104 CYS A C 1
ATOM 773 O O . CYS A 1 104 ? 4.258 -3.330 -20.819 1.00 96.31 104 CYS A O 1
ATOM 775 N N . ARG A 1 105 ? 3.128 -5.217 -20.383 1.00 96.50 105 ARG A N 1
ATOM 776 C CA . ARG A 1 105 ? 4.137 -6.124 -20.960 1.00 96.50 105 ARG A CA 1
ATOM 777 C C . ARG A 1 105 ? 4.500 -5.773 -22.413 1.00 96.50 105 ARG A C 1
ATOM 779 O O . ARG A 1 105 ? 5.679 -5.775 -22.751 1.00 96.50 105 ARG A O 1
ATOM 786 N N . PHE A 1 106 ? 3.522 -5.406 -23.248 1.00 96.81 106 PHE A N 1
ATOM 787 C CA . PHE A 1 106 ? 3.754 -5.022 -24.651 1.00 96.81 106 PHE A CA 1
ATOM 788 C C . PHE A 1 106 ? 4.488 -3.682 -24.815 1.00 96.81 106 PHE A C 1
ATOM 790 O O . PHE A 1 106 ? 5.166 -3.479 -25.817 1.00 96.81 106 PHE A O 1
ATOM 797 N N . TYR A 1 107 ? 4.374 -2.768 -23.847 1.00 95.81 107 TYR A N 1
ATOM 798 C CA . TYR A 1 107 ? 5.157 -1.529 -23.821 1.00 95.81 107 TYR A CA 1
ATOM 799 C C . TYR A 1 107 ? 6.604 -1.806 -23.398 1.00 95.81 107 TYR A C 1
ATOM 801 O O . TYR A 1 107 ? 7.540 -1.317 -24.023 1.00 95.81 107 TYR A O 1
ATOM 809 N N . ASN A 1 108 ? 6.787 -2.634 -22.366 1.00 95.88 108 ASN A N 1
ATOM 810 C CA . ASN A 1 108 ? 8.103 -2.919 -21.802 1.00 95.88 108 ASN A CA 1
ATOM 811 C C . ASN A 1 108 ? 8.975 -3.811 -22.703 1.00 95.88 108 ASN A C 1
ATOM 813 O O . ASN A 1 108 ? 10.181 -3.589 -22.771 1.00 95.88 108 ASN A O 1
ATOM 817 N N . HIS A 1 109 ? 8.404 -4.788 -23.415 1.00 95.19 109 HIS A N 1
ATOM 818 C CA . HIS A 1 109 ? 9.168 -5.627 -24.354 1.00 95.19 109 HIS A CA 1
ATOM 819 C C . HIS A 1 109 ? 9.227 -5.025 -25.756 1.00 95.19 109 HIS A C 1
ATOM 821 O O . HIS A 1 109 ? 10.322 -4.774 -26.260 1.00 95.19 109 HIS A O 1
ATOM 827 N N . ASP A 1 110 ? 8.077 -4.684 -26.338 1.00 92.00 110 ASP A N 1
ATOM 828 C CA . ASP A 1 110 ? 7.929 -4.347 -27.760 1.00 92.00 110 ASP A CA 1
ATOM 829 C C . ASP A 1 110 ? 7.538 -2.870 -27.963 1.00 92.00 110 ASP A C 1
ATOM 831 O O . ASP A 1 110 ? 8.265 -1.974 -27.530 1.00 92.00 110 ASP A O 1
ATOM 835 N N . ARG A 1 111 ? 6.417 -2.588 -28.634 1.00 90.94 111 ARG A N 1
ATOM 836 C CA . ARG A 1 111 ? 5.752 -1.279 -28.662 1.00 90.94 111 ARG A CA 1
ATOM 837 C C . ARG A 1 111 ? 4.260 -1.518 -28.456 1.00 90.94 111 ARG A C 1
ATOM 839 O O . ARG A 1 111 ? 3.623 -2.180 -29.271 1.00 90.94 111 ARG A O 1
ATOM 846 N N . CYS A 1 112 ? 3.683 -0.953 -27.397 1.00 94.88 112 CYS A N 1
ATOM 847 C CA . CYS A 1 112 ? 2.244 -1.052 -27.168 1.00 94.88 112 CYS A CA 1
ATOM 848 C C . CYS A 1 112 ? 1.476 -0.219 -28.208 1.00 94.88 112 CYS A C 1
ATOM 850 O O . CYS A 1 112 ? 1.528 1.010 -28.185 1.00 94.88 112 CYS A O 1
ATOM 852 N N . MET A 1 113 ? 0.728 -0.885 -29.092 1.00 95.06 113 MET A N 1
ATOM 853 C CA . MET A 1 113 ? -0.068 -0.227 -30.142 1.00 95.06 113 MET A CA 1
ATOM 854 C C . MET A 1 113 ? -1.218 0.639 -29.602 1.00 95.06 113 MET A C 1
ATOM 856 O O . MET A 1 113 ? -1.738 1.468 -30.339 1.00 95.06 113 MET A O 1
ATOM 860 N N . ARG A 1 114 ? -1.613 0.475 -28.330 1.00 94.06 114 ARG A N 1
ATOM 861 C CA . ARG A 1 114 ? -2.703 1.251 -27.710 1.00 94.06 114 ARG A CA 1
ATOM 862 C C . ARG A 1 114 ? -2.291 2.668 -27.290 1.00 94.06 114 ARG A C 1
ATOM 864 O O . ARG A 1 114 ? -3.158 3.443 -26.915 1.00 94.06 114 ARG A O 1
ATOM 871 N N . GLY A 1 115 ? -1.000 3.016 -27.334 1.00 89.38 115 GLY A N 1
ATOM 872 C CA . GLY A 1 115 ? -0.531 4.373 -27.027 1.00 89.38 115 GLY A CA 1
ATOM 873 C C . GLY A 1 115 ? -0.999 4.870 -25.653 1.00 89.38 115 GLY A C 1
ATOM 874 O O . GLY A 1 115 ? -0.779 4.195 -24.647 1.00 89.38 115 GLY A O 1
ATOM 875 N N . ALA A 1 116 ? -1.646 6.038 -25.618 1.00 88.50 116 ALA A N 1
ATOM 876 C CA . ALA A 1 116 ? -2.237 6.604 -24.404 1.00 88.50 116 ALA A CA 1
ATOM 877 C C . ALA A 1 116 ? -3.485 5.834 -23.921 1.00 88.50 116 ALA A C 1
ATOM 879 O O . ALA A 1 116 ? -3.680 5.700 -22.716 1.00 88.50 116 ALA A O 1
ATOM 880 N N . ASP A 1 117 ? -4.263 5.234 -24.829 1.00 91.00 117 ASP A N 1
ATOM 881 C CA . ASP A 1 117 ? -5.483 4.460 -24.529 1.00 91.00 117 ASP A CA 1
ATOM 882 C C . ASP A 1 117 ? -5.192 3.054 -23.957 1.00 91.00 117 ASP A C 1
ATOM 884 O O . ASP A 1 117 ? -6.068 2.191 -23.833 1.00 91.00 117 ASP A O 1
ATOM 888 N N . CYS A 1 118 ? -3.936 2.777 -23.598 1.00 93.56 118 CYS A N 1
ATOM 889 C CA . CYS A 1 118 ? -3.569 1.561 -22.896 1.00 93.56 118 CYS A CA 1
ATOM 890 C C . CYS A 1 118 ? -4.032 1.624 -21.433 1.00 93.56 118 CYS A C 1
ATOM 892 O O . CYS A 1 118 ? -3.499 2.402 -20.650 1.00 93.56 118 CYS A O 1
ATOM 894 N N . GLY A 1 119 ? -4.970 0.758 -21.036 1.00 92.12 119 GLY A N 1
ATOM 895 C CA . GLY A 1 119 ? -5.403 0.629 -19.634 1.00 92.12 119 GLY A CA 1
ATOM 896 C C . GLY A 1 119 ? -4.347 0.063 -18.668 1.00 92.12 119 GLY A C 1
ATOM 897 O O . GLY A 1 119 ? -4.589 0.022 -17.465 1.00 92.12 119 GLY A O 1
ATOM 898 N N . TYR A 1 120 ? -3.188 -0.365 -19.177 1.00 94.31 120 TYR A N 1
ATOM 899 C CA . TYR A 1 120 ? -2.049 -0.846 -18.391 1.00 94.31 120 TYR A CA 1
ATOM 900 C C . TYR A 1 120 ? -0.985 0.249 -18.253 1.00 94.31 120 TYR A C 1
ATOM 902 O O . TYR A 1 120 ? -0.731 0.998 -19.195 1.00 94.31 120 TYR A O 1
ATOM 910 N N . LEU A 1 121 ? -0.308 0.286 -17.108 1.00 92.25 121 LEU A N 1
ATOM 911 C CA . LEU A 1 121 ? 0.693 1.294 -16.769 1.00 92.25 121 LEU A CA 1
ATOM 912 C C . LEU A 1 121 ? 1.876 1.281 -17.760 1.00 92.25 121 LEU A C 1
ATOM 914 O O . LEU A 1 121 ? 2.526 0.253 -17.971 1.00 92.25 121 LEU A O 1
ATOM 918 N N . HIS A 1 122 ? 2.167 2.445 -18.350 1.00 93.56 122 HIS A N 1
ATOM 919 C CA . HIS A 1 122 ? 3.374 2.704 -19.156 1.00 93.56 122 HIS A CA 1
ATOM 920 C C . HIS A 1 122 ? 4.486 3.417 -18.357 1.00 93.56 122 HIS A C 1
ATOM 922 O O . HIS A 1 122 ? 5.635 3.467 -18.800 1.00 93.56 122 HIS A O 1
ATOM 928 N N . GLY A 1 123 ? 4.165 3.966 -17.181 1.00 89.19 123 GLY A N 1
ATOM 929 C CA . GLY A 1 123 ? 5.139 4.579 -16.276 1.00 89.19 123 GLY A CA 1
ATOM 930 C C . GLY A 1 123 ? 5.983 3.568 -15.485 1.00 89.19 123 GLY A C 1
ATOM 931 O O . GLY A 1 123 ? 5.654 2.380 -15.469 1.00 89.19 123 GLY A O 1
ATOM 932 N N . PRO A 1 124 ? 7.055 4.037 -14.822 1.00 90.06 124 PRO A N 1
ATOM 933 C CA . PRO A 1 124 ? 7.828 3.231 -13.882 1.00 90.06 124 PRO A CA 1
ATOM 934 C C . PRO A 1 124 ? 7.033 2.953 -12.599 1.00 90.06 124 PRO A C 1
ATOM 936 O O . PRO A 1 124 ? 6.134 3.713 -12.235 1.00 90.06 124 PRO A O 1
ATOM 939 N N . ASP A 1 125 ? 7.401 1.8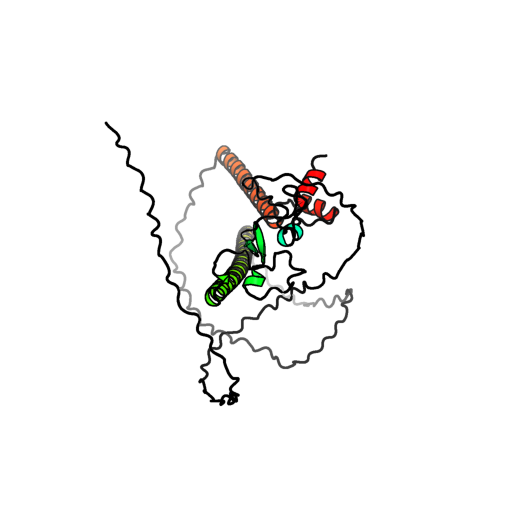80 -11.902 1.00 93.12 125 ASP A N 1
ATOM 940 C CA . ASP A 1 125 ? 6.818 1.450 -10.627 1.00 93.12 125 ASP A CA 1
ATOM 941 C C . ASP A 1 125 ? 7.908 1.013 -9.628 1.00 93.12 125 ASP A C 1
ATOM 943 O O . ASP A 1 125 ? 9.084 0.928 -9.977 1.00 93.12 125 ASP A O 1
ATOM 947 N N . ASP A 1 126 ? 7.528 0.668 -8.392 1.00 93.12 126 ASP A N 1
ATOM 948 C CA . ASP A 1 126 ? 8.452 0.230 -7.322 1.00 93.12 126 ASP A CA 1
ATOM 949 C C . ASP A 1 126 ? 9.256 -1.056 -7.641 1.00 93.12 126 ASP A C 1
ATOM 951 O O . ASP A 1 126 ? 10.027 -1.543 -6.812 1.00 93.12 126 ASP A O 1
ATOM 955 N N . LYS A 1 127 ? 9.045 -1.665 -8.814 1.00 95.62 127 LYS A N 1
ATOM 956 C CA . LYS A 1 127 ? 9.652 -2.927 -9.267 1.00 95.62 127 LYS A CA 1
ATOM 957 C C . LYS A 1 127 ? 10.431 -2.747 -10.573 1.00 95.62 127 LYS A C 1
ATOM 959 O O . LYS A 1 127 ? 10.892 -3.741 -11.151 1.00 95.62 127 LYS A O 1
ATOM 964 N N . SER A 1 128 ? 10.599 -1.512 -11.046 1.00 96.44 128 SER A N 1
ATOM 965 C CA . SER A 1 128 ? 11.248 -1.222 -12.318 1.00 96.44 128 SER A CA 1
ATOM 966 C C . SER A 1 128 ? 11.951 0.135 -12.373 1.00 96.44 128 SER A C 1
ATOM 968 O O . SER A 1 128 ? 11.729 1.021 -11.555 1.00 96.44 128 SER A O 1
ATOM 970 N N . ILE A 1 129 ? 12.843 0.285 -13.352 1.00 96.25 129 ILE A N 1
ATOM 971 C CA . ILE A 1 129 ? 13.595 1.520 -13.609 1.00 96.25 129 ILE A CA 1
ATOM 972 C C . ILE A 1 129 ? 13.432 1.878 -15.081 1.00 96.25 129 ILE A C 1
ATOM 974 O O . ILE A 1 129 ? 13.512 1.000 -15.941 1.00 96.25 129 ILE A O 1
ATOM 978 N N . ARG A 1 130 ? 13.180 3.154 -15.385 1.00 96.19 130 ARG A N 1
ATOM 979 C CA . ARG A 1 130 ? 12.959 3.602 -16.763 1.00 96.19 130 ARG A CA 1
ATOM 980 C C . ARG A 1 130 ? 14.286 3.741 -17.516 1.00 96.19 130 ARG A C 1
ATOM 982 O O . ARG A 1 130 ? 15.210 4.377 -17.014 1.00 96.19 130 ARG A O 1
ATOM 989 N N . ASP A 1 131 ? 14.372 3.153 -18.705 1.00 96.44 131 ASP A N 1
ATOM 990 C CA . ASP A 1 131 ? 15.514 3.282 -19.611 1.00 96.44 131 ASP A CA 1
ATOM 991 C C . ASP A 1 131 ? 15.396 4.505 -20.539 1.00 96.44 131 ASP A C 1
ATOM 993 O O . ASP A 1 131 ? 14.364 5.182 -20.597 1.00 96.44 131 ASP A O 1
ATOM 997 N N . ASN A 1 132 ? 16.465 4.791 -21.287 1.00 95.69 132 ASN A N 1
ATOM 998 C CA . ASN A 1 132 ? 16.518 5.906 -22.236 1.00 95.69 132 ASN A CA 1
ATOM 999 C C . ASN A 1 132 ? 15.611 5.708 -23.474 1.00 95.69 132 ASN A C 1
ATOM 1001 O O . ASN A 1 132 ? 15.438 6.643 -24.247 1.00 95.69 132 ASN A O 1
ATOM 1005 N N . ASN A 1 133 ? 15.006 4.525 -23.653 1.00 94.19 133 ASN A N 1
ATOM 1006 C CA . ASN A 1 133 ? 13.946 4.254 -24.634 1.00 94.19 133 ASN A CA 1
ATOM 1007 C C . ASN A 1 133 ? 12.542 4.328 -23.995 1.00 94.19 133 ASN A C 1
ATOM 1009 O O . ASN A 1 133 ? 11.575 3.799 -24.549 1.00 94.19 133 ASN A O 1
ATOM 1013 N N . ALA A 1 134 ? 12.436 4.956 -22.818 1.00 93.25 134 ALA A N 1
ATOM 1014 C CA . ALA A 1 134 ? 11.227 5.133 -22.022 1.00 93.25 134 ALA A CA 1
ATOM 1015 C C . ALA A 1 134 ? 10.574 3.838 -21.489 1.00 93.25 134 ALA A C 1
ATOM 1017 O O . ALA A 1 134 ? 9.475 3.915 -20.920 1.00 93.25 134 ALA A O 1
ATOM 1018 N N . LYS A 1 135 ? 11.223 2.673 -21.626 1.00 95.31 135 LYS A N 1
ATOM 1019 C CA . LYS A 1 135 ? 10.729 1.357 -21.186 1.00 95.31 135 LYS A CA 1
ATOM 1020 C C . LYS A 1 135 ? 11.099 1.074 -19.739 1.00 95.31 135 LYS A C 1
ATOM 1022 O O . LYS A 1 135 ? 12.115 1.551 -19.248 1.00 95.31 135 LYS A O 1
ATOM 1027 N N . ASN A 1 136 ? 10.309 0.246 -19.061 1.00 96.75 136 ASN A N 1
ATOM 1028 C CA . ASN A 1 136 ? 10.554 -0.089 -17.661 1.00 96.75 136 ASN A CA 1
ATOM 1029 C C . ASN A 1 136 ? 11.323 -1.420 -17.567 1.00 96.75 136 ASN A C 1
ATOM 1031 O O . ASN A 1 136 ? 10.814 -2.473 -17.962 1.00 96.75 136 ASN A O 1
ATOM 1035 N N . VAL A 1 137 ? 12.564 -1.364 -17.079 1.00 97.50 137 VAL A N 1
ATOM 1036 C CA . VAL A 1 137 ? 13.492 -2.493 -16.889 1.00 97.50 137 VAL A CA 1
ATOM 1037 C C . VAL A 1 137 ? 13.272 -3.130 -15.522 1.00 97.50 137 VAL A C 1
ATOM 1039 O O . VAL A 1 137 ? 13.079 -2.429 -14.534 1.00 97.50 137 VAL A O 1
ATOM 1042 N N . CYS A 1 138 ? 13.301 -4.462 -15.447 1.00 98.06 138 CYS A N 1
ATOM 1043 C CA . CYS A 1 138 ? 13.018 -5.198 -14.217 1.00 98.06 138 CYS A CA 1
ATOM 1044 C C . CYS A 1 138 ? 14.057 -4.924 -13.115 1.00 98.06 138 CYS A C 1
ATOM 1046 O O . CYS A 1 138 ? 15.221 -5.297 -13.268 1.00 98.06 138 CYS A O 1
ATOM 1048 N N . LEU A 1 139 ? 13.631 -4.400 -11.960 1.00 97.62 139 LEU A N 1
ATOM 1049 C CA . LEU A 1 139 ? 14.506 -4.207 -10.794 1.00 97.62 139 LEU A CA 1
ATOM 1050 C C . LEU A 1 139 ? 15.152 -5.533 -10.356 1.00 97.62 139 LEU A C 1
ATOM 1052 O O . LEU A 1 139 ? 16.357 -5.605 -10.131 1.00 97.62 139 LEU A O 1
ATOM 1056 N N . TYR A 1 140 ? 14.382 -6.624 -10.357 1.00 97.25 140 TYR A N 1
ATOM 1057 C CA . TYR A 1 140 ? 14.881 -7.966 -10.039 1.00 97.25 140 TYR A CA 1
ATOM 1058 C C . TYR A 1 140 ? 15.855 -8.536 -11.090 1.00 97.25 140 TYR A C 1
ATOM 1060 O O . TYR A 1 140 ? 16.596 -9.467 -10.785 1.00 97.25 140 TYR A O 1
ATOM 1068 N N . LEU A 1 141 ? 15.908 -8.010 -12.324 1.00 97.88 141 LEU A N 1
ATOM 1069 C CA . LEU A 1 141 ? 17.019 -8.339 -13.230 1.00 97.88 141 LEU A CA 1
ATOM 1070 C C . LEU A 1 141 ? 18.302 -7.641 -12.776 1.00 97.88 141 LEU A C 1
ATOM 1072 O O . LEU A 1 141 ? 19.371 -8.246 -12.841 1.00 97.88 141 LEU A O 1
ATOM 1076 N N . LEU A 1 142 ? 18.220 -6.377 -12.359 1.00 97.88 142 LEU A N 1
ATOM 1077 C CA . LEU A 1 142 ? 19.384 -5.607 -11.913 1.00 97.88 142 LEU A CA 1
ATOM 1078 C C . LEU A 1 142 ? 20.002 -6.252 -10.663 1.00 97.88 142 LEU A C 1
ATOM 1080 O O . LEU A 1 142 ? 21.199 -6.526 -10.656 1.00 97.88 142 LEU A O 1
ATOM 1084 N N . LEU A 1 143 ? 19.151 -6.660 -9.716 1.00 97.31 143 LEU A N 1
ATOM 1085 C CA . LEU A 1 143 ? 19.499 -7.448 -8.522 1.00 97.31 143 LEU A CA 1
ATOM 1086 C C . LEU A 1 143 ? 19.832 -8.935 -8.802 1.00 97.31 143 LEU A C 1
ATOM 1088 O O . LEU A 1 143 ? 20.077 -9.695 -7.868 1.00 97.31 143 LEU A O 1
ATOM 1092 N N . GLY A 1 144 ? 19.802 -9.388 -10.062 1.00 96.56 144 GLY A N 1
ATOM 1093 C CA . GLY A 1 144 ? 20.196 -10.747 -10.466 1.00 96.56 144 GLY A CA 1
ATOM 1094 C C . GLY A 1 144 ? 19.257 -11.891 -10.047 1.00 96.56 144 GLY A C 1
ATOM 1095 O O . GLY A 1 144 ? 19.627 -13.053 -10.190 1.00 96.56 144 GLY A O 1
ATOM 1096 N N . ASN A 1 145 ? 18.049 -11.600 -9.552 1.00 96.50 145 ASN A N 1
ATOM 1097 C CA . ASN A 1 145 ? 17.152 -12.561 -8.893 1.00 96.50 145 ASN A CA 1
ATOM 1098 C C . ASN A 1 145 ? 15.737 -12.678 -9.520 1.00 96.50 145 ASN A C 1
ATOM 1100 O O . ASN A 1 145 ? 14.825 -13.247 -8.915 1.00 96.50 145 ASN A O 1
ATOM 1104 N N . CYS A 1 146 ? 15.526 -12.183 -10.746 1.00 97.75 146 CYS A N 1
ATOM 1105 C CA . CYS A 1 146 ? 14.226 -12.251 -11.428 1.00 97.75 146 CYS A CA 1
ATOM 1106 C C . CYS A 1 146 ? 13.799 -13.687 -11.800 1.00 97.75 146 CYS A C 1
ATOM 1108 O O . CYS A 1 146 ? 14.223 -14.242 -12.816 1.00 97.75 146 CYS A O 1
ATOM 1110 N N . LYS A 1 147 ? 12.851 -14.241 -11.031 1.00 97.56 147 LYS A N 1
ATOM 1111 C CA . LYS A 1 147 ? 12.299 -15.599 -11.212 1.00 97.56 147 LYS A CA 1
ATOM 1112 C C . LYS A 1 147 ? 11.542 -15.857 -12.524 1.00 97.56 147 LYS A C 1
ATOM 1114 O O . LYS A 1 147 ? 11.272 -17.009 -12.844 1.00 97.56 147 LYS A O 1
ATOM 1119 N N . PHE A 1 148 ? 11.157 -14.818 -13.268 1.00 96.88 148 PHE A N 1
ATOM 1120 C CA . PHE A 1 148 ? 10.328 -14.964 -14.475 1.00 96.88 148 PHE A CA 1
ATOM 1121 C C . PHE A 1 148 ? 11.140 -15.189 -15.760 1.00 96.88 148 PHE A C 1
ATOM 1123 O O . PHE A 1 148 ? 10.598 -15.684 -16.748 1.00 96.88 148 PHE A O 1
ATOM 1130 N N . GLY A 1 149 ? 12.428 -14.830 -15.764 1.00 96.12 149 GLY A N 1
ATOM 1131 C CA . GLY A 1 149 ? 13.255 -14.834 -16.971 1.00 96.12 149 GLY A CA 1
ATOM 1132 C C . GLY A 1 149 ? 12.827 -13.793 -18.018 1.00 96.12 149 GLY A C 1
ATOM 1133 O O . GLY A 1 149 ? 11.760 -13.181 -17.937 1.00 96.12 149 GLY A O 1
ATOM 1134 N N . ALA A 1 150 ? 13.677 -13.591 -19.027 1.00 96.31 150 ALA A N 1
ATOM 1135 C CA . ALA A 1 150 ? 13.535 -12.480 -19.971 1.00 96.31 150 ALA A CA 1
ATOM 1136 C C . ALA A 1 150 ? 12.249 -12.510 -20.815 1.00 96.31 150 ALA A C 1
ATOM 1138 O O . ALA A 1 150 ? 11.751 -11.455 -21.183 1.00 96.31 150 ALA A O 1
ATOM 1139 N N . THR A 1 151 ? 11.690 -13.689 -21.105 1.00 94.88 151 THR A N 1
ATOM 1140 C CA . THR A 1 151 ? 10.522 -13.825 -21.992 1.00 94.88 151 THR A CA 1
ATOM 1141 C C . THR A 1 151 ? 9.175 -13.717 -21.276 1.00 94.88 151 THR A C 1
ATOM 1143 O O . THR A 1 151 ? 8.199 -13.298 -21.900 1.00 94.88 151 THR A O 1
ATOM 1146 N N . LYS A 1 152 ? 9.081 -14.094 -19.989 1.00 96.81 152 LYS A N 1
ATOM 1147 C CA . LYS A 1 152 ? 7.812 -14.096 -19.227 1.00 96.81 152 LYS A CA 1
ATOM 1148 C C . LYS A 1 152 ? 7.662 -12.924 -18.254 1.00 96.81 152 LYS A C 1
ATOM 1150 O O . LYS A 1 152 ? 6.547 -12.669 -17.810 1.00 96.81 152 LYS A O 1
ATOM 1155 N N . CYS A 1 153 ? 8.741 -12.214 -17.921 1.00 97.75 153 CYS A N 1
ATOM 1156 C CA . CYS A 1 153 ? 8.673 -11.016 -17.084 1.00 97.75 153 CYS A CA 1
ATOM 1157 C C . CYS A 1 153 ? 7.744 -9.945 -17.696 1.00 97.75 153 CYS A C 1
ATOM 1159 O O . CYS A 1 153 ? 7.677 -9.799 -18.916 1.00 97.75 153 CYS A O 1
ATOM 1161 N N . ALA A 1 154 ? 7.048 -9.162 -16.865 1.00 97.19 154 ALA A N 1
ATOM 1162 C CA . ALA A 1 154 ? 6.235 -8.030 -17.329 1.00 97.19 154 ALA A CA 1
ATOM 1163 C C . ALA A 1 154 ? 7.073 -6.794 -17.723 1.00 97.19 154 ALA A C 1
ATOM 1165 O O . ALA A 1 154 ? 6.561 -5.883 -18.372 1.00 97.19 154 ALA A O 1
ATOM 1166 N N . TYR A 1 155 ? 8.352 -6.770 -17.344 1.00 97.94 155 TYR A N 1
ATOM 1167 C CA . TYR A 1 155 ? 9.294 -5.666 -17.539 1.00 97.94 155 TYR A CA 1
ATOM 1168 C C . TYR A 1 155 ? 10.406 -6.051 -18.524 1.00 97.94 155 TYR A C 1
ATOM 1170 O O . TYR A 1 155 ? 10.695 -7.237 -18.704 1.00 97.94 155 TYR A O 1
ATOM 1178 N N . SER A 1 156 ? 11.066 -5.050 -19.112 1.00 97.38 156 SER A N 1
ATOM 1179 C CA . SER A 1 156 ? 12.228 -5.241 -19.984 1.00 97.38 156 SER A CA 1
ATOM 1180 C C . SER A 1 156 ? 13.352 -5.964 -19.238 1.00 97.38 156 SER A C 1
ATOM 1182 O O . SER A 1 156 ? 13.578 -5.746 -18.044 1.00 97.38 156 SER A O 1
ATOM 1184 N N . HIS A 1 157 ? 14.073 -6.819 -19.960 1.00 97.56 157 HIS A N 1
ATOM 1185 C CA . HIS A 1 157 ? 15.263 -7.516 -19.472 1.00 97.56 157 HIS A CA 1
ATOM 1186 C C . HIS A 1 157 ? 16.563 -7.048 -20.160 1.00 97.56 157 HIS A C 1
ATOM 1188 O O . HIS A 1 157 ? 17.554 -7.776 -20.193 1.00 97.56 157 HIS A O 1
ATOM 1194 N N . ARG A 1 158 ? 16.569 -5.829 -20.713 1.00 97.00 158 ARG A N 1
ATOM 1195 C CA . ARG A 1 158 ? 17.749 -5.204 -21.333 1.00 97.00 158 ARG A CA 1
ATOM 1196 C C . ARG A 1 158 ? 18.371 -4.179 -20.388 1.00 97.00 158 ARG A C 1
ATOM 1198 O O . ARG A 1 158 ? 17.643 -3.410 -19.771 1.00 97.00 158 ARG A O 1
ATOM 1205 N N . ARG A 1 159 ? 19.704 -4.160 -20.293 1.00 97.12 159 ARG A N 1
ATOM 1206 C CA . ARG A 1 159 ? 20.459 -3.171 -19.491 1.00 97.12 159 ARG A CA 1
ATOM 1207 C C . ARG A 1 159 ? 21.114 -2.094 -20.360 1.00 97.12 159 ARG A C 1
ATOM 1209 O O . ARG A 1 159 ? 21.301 -0.976 -19.909 1.00 97.12 159 ARG A O 1
ATOM 1216 N N . ASP A 1 160 ? 21.372 -2.423 -21.621 1.00 96.69 160 ASP A N 1
ATOM 1217 C CA . ASP A 1 160 ? 22.087 -1.663 -22.659 1.00 96.69 160 ASP A CA 1
ATOM 1218 C C . ASP A 1 160 ? 21.537 -0.253 -22.972 1.00 96.69 160 ASP A C 1
ATOM 1220 O O . ASP A 1 160 ? 22.174 0.496 -23.708 1.00 96.69 160 ASP A O 1
ATOM 1224 N N . TRP A 1 161 ? 20.387 0.122 -22.404 1.00 96.25 161 TRP A N 1
ATOM 1225 C CA . TRP A 1 161 ? 19.742 1.428 -22.583 1.00 96.25 161 TRP A CA 1
ATOM 1226 C C . TRP A 1 161 ? 19.485 2.179 -21.274 1.00 96.25 161 TRP A C 1
ATOM 1228 O O . TRP A 1 161 ? 18.943 3.283 -21.318 1.00 96.25 161 TRP A O 1
ATOM 1238 N N . LEU A 1 162 ? 19.856 1.622 -20.118 1.00 96.56 162 LEU A N 1
ATOM 1239 C CA . LEU A 1 162 ? 19.838 2.368 -18.861 1.00 96.56 162 LEU A CA 1
ATOM 1240 C C . LEU A 1 162 ? 20.943 3.443 -18.876 1.00 96.56 162 LEU A C 1
ATOM 1242 O O . LEU A 1 162 ? 21.988 3.243 -19.499 1.00 96.56 162 LEU A O 1
ATOM 1246 N N . PRO A 1 163 ? 20.744 4.592 -18.205 1.00 96.31 163 PRO A N 1
ATOM 1247 C CA . PRO A 1 163 ? 21.856 5.478 -17.872 1.00 96.31 163 PRO A CA 1
ATOM 1248 C C . PRO A 1 163 ? 22.817 4.785 -16.880 1.00 96.31 163 PRO A C 1
ATOM 1250 O O . PRO A 1 163 ? 22.442 3.781 -16.271 1.00 96.31 163 PRO A O 1
ATOM 1253 N N . PRO A 1 164 ? 24.033 5.316 -16.664 1.00 97.25 164 PRO A N 1
ATOM 1254 C CA . PRO A 1 164 ? 24.898 4.842 -15.587 1.00 97.25 164 PRO A CA 1
ATOM 1255 C C . PRO A 1 164 ? 24.229 5.004 -14.213 1.00 97.25 164 PRO A C 1
ATOM 1257 O O . PRO A 1 164 ? 23.630 6.049 -13.941 1.00 97.25 164 PRO A O 1
ATOM 1260 N N . GLY A 1 165 ? 24.333 4.001 -13.342 1.00 96.62 165 GLY A N 1
ATOM 1261 C CA . GLY A 1 165 ? 23.638 3.978 -12.053 1.00 96.62 165 GLY A CA 1
ATOM 1262 C C . GLY A 1 165 ? 24.187 2.961 -11.050 1.00 96.62 165 GLY A C 1
ATOM 1263 O O . GLY A 1 165 ? 25.210 2.318 -11.271 1.00 96.62 165 GLY A O 1
ATOM 1264 N N . TRP A 1 166 ? 23.494 2.797 -9.918 1.00 97.38 166 TRP A N 1
ATOM 1265 C CA . TRP A 1 166 ? 23.921 1.887 -8.839 1.00 97.38 166 TRP A CA 1
ATOM 1266 C C . TRP A 1 166 ? 23.970 0.411 -9.272 1.00 97.38 166 TRP A C 1
ATOM 1268 O O . TRP A 1 166 ? 24.662 -0.390 -8.654 1.00 97.38 166 TRP A O 1
ATOM 1278 N N . TRP A 1 167 ? 23.263 0.051 -10.347 1.00 96.88 167 TRP A N 1
ATOM 1279 C CA . TRP A 1 167 ? 23.230 -1.295 -10.930 1.00 96.88 167 TRP A CA 1
ATOM 1280 C C . TRP A 1 167 ? 24.503 -1.681 -11.698 1.00 96.88 167 TRP A C 1
ATOM 1282 O O . TRP A 1 167 ? 24.650 -2.850 -12.066 1.00 96.88 167 TRP A O 1
ATOM 1292 N N . ASP A 1 168 ? 25.409 -0.729 -11.943 1.00 97.31 168 ASP A N 1
ATOM 1293 C CA . ASP A 1 168 ? 26.682 -0.967 -12.634 1.00 97.31 168 ASP A CA 1
ATOM 1294 C C . ASP A 1 168 ? 27.812 -1.404 -11.683 1.00 97.31 168 ASP A C 1
ATOM 1296 O O . ASP A 1 168 ? 28.854 -1.871 -12.144 1.00 97.31 168 ASP A O 1
ATOM 1300 N N . SER A 1 169 ? 27.619 -1.292 -10.360 1.00 97.88 169 SER A N 1
ATOM 1301 C CA . SER A 1 169 ? 28.566 -1.775 -9.349 1.00 97.88 169 SER A CA 1
ATOM 1302 C C . SER A 1 169 ? 27.932 -2.828 -8.438 1.00 97.88 169 SER A C 1
ATOM 1304 O O . SER A 1 169 ? 26.774 -2.729 -8.036 1.00 97.88 169 SER A O 1
ATOM 1306 N N . GLU A 1 170 ? 28.707 -3.853 -8.067 1.00 97.12 170 GLU A N 1
ATOM 1307 C CA . GLU A 1 170 ? 28.242 -4.882 -7.123 1.00 97.12 170 GLU A CA 1
ATOM 1308 C C . GLU A 1 170 ? 27.911 -4.277 -5.746 1.00 97.12 170 GLU A C 1
ATOM 1310 O O . GLU A 1 170 ? 27.008 -4.738 -5.055 1.00 97.12 170 GLU A O 1
ATOM 1315 N N . GLU A 1 171 ? 28.616 -3.210 -5.367 1.00 97.94 171 GLU A N 1
ATOM 1316 C CA . GLU A 1 171 ? 28.385 -2.459 -4.134 1.00 97.94 171 GLU A CA 1
ATOM 1317 C C . GLU A 1 171 ? 27.028 -1.742 -4.143 1.00 97.94 171 GLU A C 1
ATOM 1319 O O . GLU A 1 171 ? 26.245 -1.948 -3.221 1.00 97.94 171 GLU A O 1
ATOM 1324 N N . GLY A 1 172 ? 26.685 -1.015 -5.214 1.00 97.62 172 GLY A N 1
ATOM 1325 C CA . GLY A 1 172 ? 25.385 -0.347 -5.338 1.00 97.62 172 GLY A CA 1
ATOM 1326 C C . GLY A 1 172 ? 24.212 -1.331 -5.428 1.00 97.62 172 GLY A C 1
ATOM 1327 O O . GLY A 1 172 ? 23.162 -1.104 -4.829 1.00 97.62 172 GLY A O 1
ATOM 1328 N N . VAL A 1 173 ? 24.404 -2.477 -6.092 1.00 97.44 173 VAL A N 1
ATOM 1329 C CA . VAL A 1 173 ? 23.441 -3.596 -6.081 1.00 97.44 173 VAL A CA 1
ATOM 1330 C C . VAL A 1 173 ? 23.235 -4.150 -4.663 1.00 97.44 173 VAL A C 1
ATOM 1332 O O . VAL A 1 173 ? 22.108 -4.486 -4.293 1.00 97.44 173 VAL A O 1
ATOM 1335 N N . ARG A 1 174 ? 24.299 -4.231 -3.855 1.00 97.12 174 ARG A N 1
ATOM 1336 C CA . ARG A 1 174 ? 24.255 -4.718 -2.467 1.00 97.12 174 ARG A CA 1
ATOM 1337 C C . ARG A 1 174 ? 23.573 -3.720 -1.526 1.00 97.12 174 ARG A C 1
ATOM 1339 O O . ARG A 1 174 ? 22.760 -4.135 -0.703 1.00 97.12 174 ARG A O 1
ATOM 1346 N N . GLU A 1 175 ? 23.857 -2.426 -1.673 1.00 97.44 175 GLU A N 1
ATOM 1347 C CA . GLU A 1 175 ? 23.196 -1.345 -0.927 1.00 97.44 175 GLU A CA 1
ATOM 1348 C C . GLU A 1 175 ? 21.693 -1.272 -1.233 1.00 97.44 175 GLU A C 1
ATOM 1350 O O . GLU A 1 175 ? 20.879 -1.185 -0.313 1.00 97.44 175 GLU A O 1
ATOM 1355 N N . GLU A 1 176 ? 21.300 -1.377 -2.507 1.00 96.94 176 GLU A N 1
ATOM 1356 C CA . GLU A 1 176 ? 19.886 -1.395 -2.896 1.00 96.94 176 GLU A CA 1
ATOM 1357 C C . GLU A 1 176 ? 19.159 -2.638 -2.358 1.00 96.94 176 GLU A C 1
ATOM 1359 O O . GLU A 1 176 ? 18.037 -2.534 -1.855 1.00 96.94 176 GLU A O 1
ATOM 1364 N N . LEU A 1 177 ? 19.793 -3.816 -2.413 1.00 96.25 177 LEU A N 1
ATOM 1365 C CA . LEU A 1 177 ? 19.218 -5.041 -1.856 1.00 96.25 177 LEU A CA 1
ATOM 1366 C C . LEU A 1 177 ? 18.986 -4.911 -0.340 1.00 96.25 177 LEU A C 1
ATOM 1368 O O . LEU A 1 177 ? 17.899 -5.236 0.142 1.00 96.25 177 LEU A O 1
ATOM 1372 N N . GLN A 1 178 ? 19.961 -4.355 0.389 1.00 96.69 178 GLN A N 1
ATOM 1373 C CA . GLN A 1 178 ? 19.836 -4.043 1.816 1.00 96.69 178 GLN A CA 1
ATOM 1374 C C . GLN A 1 178 ? 18.684 -3.057 2.076 1.00 96.69 178 GLN A C 1
ATOM 1376 O O . GLN A 1 178 ? 17.841 -3.314 2.935 1.00 96.69 178 GLN A O 1
ATOM 1381 N N . ARG A 1 179 ? 18.578 -1.973 1.289 1.00 96.19 179 ARG A N 1
ATOM 1382 C CA . ARG A 1 179 ? 17.485 -0.985 1.385 1.00 96.19 179 ARG A CA 1
ATOM 1383 C C . ARG A 1 179 ? 16.107 -1.627 1.200 1.00 96.19 179 ARG A C 1
ATOM 1385 O O . ARG A 1 179 ? 15.165 -1.288 1.918 1.00 96.19 179 ARG A O 1
ATOM 1392 N N . ILE A 1 180 ? 15.986 -2.557 0.254 1.00 93.31 180 ILE A N 1
ATOM 1393 C CA . ILE A 1 180 ? 14.749 -3.297 -0.022 1.00 93.31 180 ILE A CA 1
ATOM 1394 C C . ILE A 1 180 ? 14.386 -4.232 1.142 1.00 93.31 180 ILE A C 1
ATOM 1396 O O . ILE A 1 180 ? 13.212 -4.311 1.516 1.00 93.31 180 ILE A O 1
ATOM 1400 N N . ASP A 1 181 ? 15.355 -4.928 1.736 1.00 94.00 181 ASP A N 1
ATOM 1401 C CA . ASP A 1 181 ? 15.094 -5.856 2.842 1.00 94.00 181 ASP A CA 1
ATOM 1402 C C . ASP A 1 181 ? 14.829 -5.141 4.177 1.00 94.00 181 ASP A C 1
ATOM 1404 O O . ASP A 1 181 ? 13.917 -5.542 4.908 1.00 94.00 181 ASP A O 1
ATOM 1408 N N . ASP A 1 182 ? 15.489 -4.012 4.451 1.00 95.00 182 ASP A N 1
ATOM 1409 C CA . ASP A 1 182 ? 15.141 -3.141 5.580 1.00 95.00 182 ASP A CA 1
ATOM 1410 C C . ASP A 1 182 ? 13.748 -2.511 5.416 1.00 95.00 182 ASP A C 1
ATOM 1412 O O . ASP A 1 182 ? 12.991 -2.424 6.388 1.00 95.00 182 ASP A O 1
ATOM 1416 N N . ALA A 1 183 ? 13.341 -2.150 4.192 1.00 92.50 183 ALA A N 1
ATOM 1417 C CA . ALA A 1 183 ? 11.979 -1.688 3.919 1.00 92.50 183 ALA A CA 1
ATOM 1418 C C . ALA A 1 183 ? 10.929 -2.789 4.183 1.00 92.50 183 ALA A C 1
ATOM 1420 O O . ALA A 1 183 ? 9.922 -2.529 4.849 1.00 92.50 183 ALA A O 1
ATOM 1421 N N . LYS A 1 184 ? 11.176 -4.037 3.747 1.00 92.19 184 LYS A N 1
ATOM 1422 C CA . LYS A 1 184 ? 10.312 -5.196 4.066 1.00 92.19 184 LYS A CA 1
ATOM 1423 C C . LYS A 1 184 ? 10.225 -5.441 5.574 1.00 92.19 184 LYS A C 1
ATOM 1425 O O . LYS A 1 184 ? 9.134 -5.686 6.091 1.00 92.19 184 LYS A O 1
ATOM 1430 N N . LYS A 1 185 ? 11.359 -5.377 6.280 1.00 95.94 185 LYS A N 1
ATOM 1431 C CA . LYS A 1 185 ? 11.445 -5.552 7.736 1.00 95.94 185 LYS A CA 1
ATOM 1432 C C . LYS A 1 185 ? 10.641 -4.474 8.466 1.00 95.94 185 LYS A C 1
ATOM 1434 O O . LYS A 1 185 ? 9.755 -4.807 9.248 1.00 95.94 185 LYS A O 1
ATOM 1439 N N . SER A 1 186 ? 10.858 -3.207 8.117 1.00 95.19 186 SER A N 1
ATOM 1440 C CA . SER A 1 186 ? 10.111 -2.060 8.647 1.00 95.19 186 SER A CA 1
ATOM 1441 C C . SER A 1 186 ? 8.598 -2.202 8.428 1.00 95.19 186 SER A C 1
ATOM 1443 O O . SER A 1 186 ? 7.818 -2.060 9.370 1.00 95.19 186 SER A O 1
ATOM 1445 N N . ALA A 1 187 ? 8.160 -2.601 7.227 1.00 92.88 187 ALA A N 1
ATOM 1446 C CA . ALA A 1 187 ? 6.746 -2.852 6.937 1.00 92.88 187 ALA A CA 1
ATOM 1447 C C . ALA A 1 187 ? 6.160 -4.028 7.751 1.00 92.88 187 ALA A C 1
ATOM 1449 O O . ALA A 1 187 ? 5.036 -3.942 8.256 1.00 92.88 187 ALA A O 1
ATOM 1450 N N . LYS A 1 188 ? 6.922 -5.119 7.929 1.00 94.25 188 LYS A N 1
ATOM 1451 C CA . LYS A 1 188 ? 6.531 -6.275 8.757 1.00 94.25 188 LYS A CA 1
ATOM 1452 C C . LYS A 1 188 ? 6.379 -5.887 10.229 1.00 94.25 188 LYS A C 1
ATOM 1454 O O . LYS A 1 188 ? 5.397 -6.279 10.864 1.00 94.25 188 LYS A O 1
ATOM 1459 N N . ASP A 1 189 ? 7.302 -5.094 10.761 1.00 93.62 189 ASP A N 1
ATOM 1460 C CA . ASP A 1 189 ? 7.270 -4.665 12.157 1.00 93.62 189 ASP A CA 1
ATOM 1461 C C . ASP A 1 189 ? 6.218 -3.562 12.402 1.00 93.62 189 ASP A C 1
ATOM 1463 O O . ASP A 1 189 ? 5.547 -3.583 13.433 1.00 93.62 189 ASP A O 1
ATOM 1467 N N . ALA A 1 190 ? 5.917 -2.708 11.415 1.00 92.81 190 ALA A N 1
ATOM 1468 C CA . ALA A 1 190 ? 4.756 -1.810 11.446 1.00 92.81 190 ALA A CA 1
ATOM 1469 C C . ALA A 1 190 ? 3.411 -2.575 11.459 1.00 92.81 190 ALA A C 1
ATOM 1471 O O . ALA A 1 190 ? 2.501 -2.239 12.229 1.00 92.81 190 ALA A O 1
ATOM 1472 N N . ARG A 1 191 ? 3.281 -3.658 10.672 1.00 92.38 191 ARG A N 1
ATOM 1473 C CA . ARG A 1 191 ? 2.112 -4.564 10.724 1.00 92.38 191 ARG A CA 1
ATOM 1474 C C . ARG A 1 191 ? 1.993 -5.260 12.087 1.00 92.38 191 ARG A C 1
ATOM 1476 O O . ARG A 1 191 ? 0.891 -5.405 12.609 1.00 92.38 191 ARG A O 1
ATOM 1483 N N . ARG A 1 192 ? 3.113 -5.650 12.705 1.00 93.62 192 ARG A N 1
ATOM 1484 C CA . ARG A 1 192 ? 3.129 -6.207 14.072 1.00 93.62 192 ARG A CA 1
ATOM 1485 C C . ARG A 1 192 ? 2.704 -5.172 15.118 1.00 93.62 192 ARG A C 1
ATOM 1487 O O . ARG A 1 192 ? 1.874 -5.487 15.969 1.00 93.62 192 ARG A O 1
ATOM 1494 N N . ALA A 1 193 ? 3.209 -3.941 15.030 1.00 94.06 193 ALA A N 1
ATOM 1495 C CA . ALA A 1 193 ? 2.885 -2.857 15.957 1.00 94.06 193 ALA A CA 1
ATOM 1496 C C . ALA A 1 193 ? 1.398 -2.462 15.913 1.00 94.06 193 ALA A C 1
ATOM 1498 O O . ALA A 1 193 ? 0.772 -2.300 16.960 1.00 94.06 193 ALA A O 1
ATOM 1499 N N . THR A 1 194 ? 0.800 -2.370 14.721 1.00 91.06 194 THR A N 1
ATOM 1500 C CA . THR A 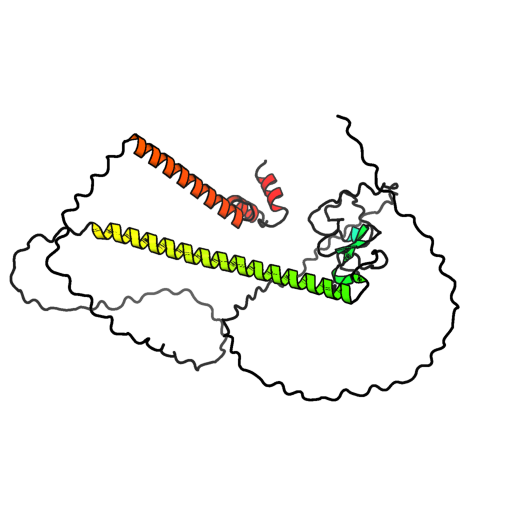1 194 ? -0.637 -2.065 14.567 1.00 91.06 194 THR A CA 1
ATOM 1501 C C . THR A 1 194 ? -1.533 -3.169 15.138 1.00 91.06 194 THR A C 1
ATOM 1503 O O . THR A 1 194 ? -2.456 -2.870 15.899 1.00 91.06 194 THR A O 1
ATOM 1506 N N . VAL A 1 195 ? -1.221 -4.446 14.881 1.00 94.31 195 VAL A N 1
ATOM 1507 C CA . VAL A 1 195 ? -1.934 -5.594 15.481 1.00 94.31 195 VAL A CA 1
ATOM 1508 C C . VAL A 1 195 ? -1.765 -5.639 17.008 1.00 94.31 195 VAL A C 1
ATOM 1510 O O . VAL A 1 195 ? -2.721 -5.937 17.730 1.00 94.31 195 VAL A O 1
ATOM 1513 N N . ALA A 1 196 ? -0.580 -5.306 17.530 1.00 95.50 196 ALA A N 1
ATOM 1514 C CA . ALA A 1 196 ? -0.341 -5.210 18.970 1.00 95.50 196 ALA A CA 1
ATOM 1515 C C . ALA A 1 196 ? -1.176 -4.091 19.621 1.00 95.50 196 ALA A C 1
ATOM 1517 O O . ALA A 1 196 ? -1.837 -4.336 20.633 1.00 95.50 196 ALA A O 1
ATOM 1518 N N . ALA A 1 197 ? -1.222 -2.905 19.007 1.00 94.06 197 ALA A N 1
ATOM 1519 C CA . ALA A 1 197 ? -2.028 -1.779 19.475 1.00 94.06 197 ALA A CA 1
ATOM 1520 C C . ALA A 1 197 ? -3.538 -2.087 19.448 1.00 94.06 197 ALA A C 1
ATOM 1522 O O . ALA A 1 197 ? -4.255 -1.758 20.395 1.00 94.06 197 ALA A O 1
ATOM 1523 N N . GLU A 1 198 ? -4.043 -2.778 18.417 1.00 95.06 198 GLU A N 1
ATOM 1524 C CA . GLU A 1 198 ? -5.452 -3.192 18.374 1.00 95.06 198 GLU A CA 1
ATOM 1525 C C . GLU A 1 198 ? -5.781 -4.217 19.477 1.00 95.06 198 GLU A C 1
ATOM 1527 O O . GLU A 1 198 ? -6.807 -4.109 20.161 1.00 95.06 198 GLU A O 1
ATOM 1532 N N . LYS A 1 199 ? -4.879 -5.184 19.702 1.00 96.88 199 LYS A N 1
ATOM 1533 C CA . LYS A 1 199 ? -4.974 -6.187 20.774 1.00 96.88 199 LYS A CA 1
ATOM 1534 C C . LYS A 1 199 ? -4.999 -5.528 22.156 1.00 96.88 199 LYS A C 1
ATOM 1536 O O . LYS A 1 199 ? -5.842 -5.897 22.977 1.00 96.88 199 LYS A O 1
ATOM 1541 N N . GLU A 1 200 ? -4.144 -4.536 22.404 1.00 96.75 200 GLU A N 1
ATOM 1542 C CA . GLU A 1 200 ? -4.150 -3.756 23.646 1.00 96.75 200 GLU A CA 1
ATOM 1543 C C . GLU A 1 200 ? -5.440 -2.941 23.797 1.00 96.75 200 GLU A C 1
ATOM 1545 O O . GLU A 1 200 ? -6.125 -3.064 24.815 1.00 96.75 200 GLU A O 1
ATOM 1550 N N . ALA A 1 201 ? -5.858 -2.205 22.764 1.00 95.88 201 ALA A N 1
ATOM 1551 C CA . ALA A 1 201 ? -7.105 -1.444 22.784 1.00 95.88 201 ALA A CA 1
ATOM 1552 C C . ALA A 1 201 ? -8.334 -2.347 23.035 1.00 95.88 201 ALA A C 1
ATOM 1554 O O . ALA A 1 201 ? -9.278 -1.954 23.724 1.00 95.88 201 ALA A O 1
ATOM 1555 N N . ARG A 1 202 ? -8.322 -3.596 22.545 1.00 95.69 202 ARG A N 1
ATOM 1556 C CA . ARG A 1 202 ? -9.353 -4.609 22.831 1.00 95.69 202 ARG A CA 1
ATOM 1557 C C . ARG A 1 202 ? -9.312 -5.115 24.280 1.00 95.69 202 ARG A C 1
ATOM 1559 O O . ARG A 1 202 ? -10.369 -5.430 24.829 1.00 95.69 202 ARG A O 1
ATOM 1566 N N . VAL A 1 203 ? -8.139 -5.192 24.912 1.00 97.94 203 VAL A N 1
ATOM 1567 C CA . VAL A 1 203 ? -8.003 -5.488 26.353 1.00 97.94 203 VAL A CA 1
ATOM 1568 C C . VAL A 1 203 ? -8.485 -4.305 27.194 1.00 97.94 203 VAL A C 1
ATOM 1570 O O . VAL A 1 203 ? -9.223 -4.511 28.158 1.00 97.94 203 VAL A O 1
ATOM 1573 N N . GLN A 1 204 ? -8.146 -3.076 26.806 1.00 97.44 204 GLN A N 1
ATOM 1574 C CA . GLN A 1 204 ? -8.564 -1.864 27.504 1.00 97.44 204 GLN A CA 1
ATOM 1575 C C . GLN A 1 204 ? -10.091 -1.687 27.480 1.00 97.44 204 GLN A C 1
ATOM 1577 O O . GLN A 1 204 ? -10.699 -1.586 28.546 1.00 97.44 204 GLN A O 1
ATOM 1582 N N . ARG A 1 205 ? -10.737 -1.823 26.310 1.00 97.81 205 ARG A N 1
ATOM 1583 C CA . ARG A 1 205 ? -12.212 -1.813 26.195 1.00 97.81 205 ARG A CA 1
ATOM 1584 C C . ARG A 1 205 ? -12.888 -2.856 27.101 1.00 97.81 205 ARG A C 1
ATOM 1586 O O . ARG A 1 205 ? -13.929 -2.580 27.693 1.00 97.81 205 ARG A O 1
ATOM 1593 N N . LYS A 1 206 ? -12.289 -4.047 27.265 1.00 98.00 206 LYS A N 1
ATOM 1594 C CA . LYS A 1 206 ? -12.793 -5.077 28.198 1.00 98.00 206 LYS A CA 1
ATOM 1595 C C . LYS A 1 206 ? -12.668 -4.657 29.666 1.00 98.00 206 LYS A C 1
ATOM 1597 O O . LYS A 1 206 ? -13.604 -4.892 30.426 1.00 98.00 206 LYS A O 1
ATOM 1602 N N . ARG A 1 207 ? -11.549 -4.040 30.069 1.00 98.19 207 ARG A N 1
ATOM 1603 C CA . ARG A 1 207 ? -11.346 -3.522 31.438 1.00 98.19 207 ARG A CA 1
ATOM 1604 C C . ARG A 1 207 ? -12.342 -2.411 31.770 1.00 98.19 207 ARG A C 1
ATOM 1606 O O . ARG A 1 207 ? -12.952 -2.433 32.835 1.00 98.19 207 ARG A O 1
ATOM 1613 N N . GLU A 1 208 ? -12.552 -1.483 30.842 1.00 97.62 208 GLU A N 1
ATOM 1614 C CA . GLU A 1 208 ? -13.516 -0.385 30.981 1.00 97.62 208 GLU A CA 1
ATOM 1615 C C . GLU A 1 208 ? -14.950 -0.909 31.110 1.00 97.62 208 GLU A C 1
ATOM 1617 O O . GLU A 1 208 ? -15.680 -0.493 32.009 1.00 97.62 208 GLU A O 1
ATOM 1622 N N . GLN A 1 209 ? -15.342 -1.889 30.289 1.00 97.81 209 GLN A N 1
ATOM 1623 C CA . GLN A 1 209 ? -16.667 -2.502 30.390 1.00 97.81 209 GLN A CA 1
ATOM 1624 C C . GLN A 1 209 ? -16.851 -3.303 31.692 1.00 97.81 209 GLN A C 1
ATOM 1626 O O . GLN A 1 209 ? -17.920 -3.246 32.297 1.00 97.81 209 GLN A O 1
ATOM 1631 N N . GLN A 1 210 ? -15.812 -3.991 32.183 1.00 97.88 210 GLN A N 1
ATOM 1632 C CA . GLN A 1 210 ? -15.830 -4.617 33.514 1.00 97.88 210 GLN A CA 1
ATOM 1633 C C . GLN A 1 210 ? -15.989 -3.576 34.634 1.00 97.88 210 GLN A C 1
ATOM 1635 O O . GLN A 1 210 ? -16.777 -3.785 35.554 1.00 97.88 210 GLN A O 1
ATOM 1640 N N . HIS A 1 211 ? -15.297 -2.438 34.544 1.00 98.00 211 HIS A N 1
ATOM 1641 C CA . HIS A 1 211 ? -15.418 -1.345 35.509 1.00 98.00 211 HIS A CA 1
ATOM 1642 C C . HIS A 1 211 ? -16.827 -0.726 35.514 1.00 98.00 211 HIS A C 1
ATOM 1644 O O . HIS A 1 211 ? -17.416 -0.560 36.582 1.00 98.00 211 HIS A O 1
ATOM 1650 N N . LEU A 1 212 ? -17.411 -0.462 34.339 1.00 97.81 212 LEU A N 1
ATOM 1651 C CA . LEU A 1 212 ? -18.787 0.033 34.213 1.00 97.81 212 LEU A CA 1
ATOM 1652 C C . LEU A 1 212 ? -19.816 -0.956 34.785 1.00 97.81 212 LEU A C 1
ATOM 1654 O O . LEU A 1 212 ? -20.711 -0.542 35.520 1.00 97.81 212 LEU A O 1
ATOM 1658 N N . ASN A 1 213 ? -19.657 -2.258 34.525 1.00 96.81 213 ASN A N 1
ATOM 1659 C CA . ASN A 1 213 ? -20.519 -3.291 35.107 1.00 96.81 213 ASN A CA 1
ATOM 1660 C C . ASN A 1 213 ? -20.404 -3.333 36.644 1.00 96.81 213 ASN A C 1
ATOM 1662 O O . ASN A 1 213 ? -21.414 -3.461 37.333 1.00 96.81 213 ASN A O 1
ATOM 1666 N N . ASN A 1 214 ? -19.196 -3.174 37.196 1.00 96.75 214 ASN A N 1
ATOM 1667 C CA . ASN A 1 214 ? -18.984 -3.124 38.645 1.00 96.75 214 ASN A CA 1
ATOM 1668 C C . ASN A 1 214 ? -19.638 -1.887 39.288 1.00 96.75 214 ASN A C 1
ATOM 1670 O O . ASN A 1 214 ? -20.243 -2.006 40.353 1.00 96.75 214 ASN A O 1
ATOM 1674 N N . LEU A 1 215 ? -19.569 -0.719 38.637 1.00 97.25 215 LEU A N 1
ATOM 1675 C CA . LEU A 1 215 ? -20.272 0.489 39.088 1.00 97.25 215 LEU A CA 1
ATOM 1676 C C . LEU A 1 215 ? -21.796 0.304 39.063 1.00 97.25 215 LEU A C 1
ATOM 1678 O O . LEU A 1 215 ? -22.465 0.654 40.033 1.00 97.25 215 LEU A O 1
ATOM 1682 N N . LEU A 1 216 ? -22.340 -0.292 37.996 1.00 96.44 216 LEU A N 1
ATOM 1683 C CA . LEU A 1 216 ? -23.775 -0.561 37.871 1.00 96.44 216 LEU A CA 1
ATOM 1684 C C . LEU A 1 216 ? -24.277 -1.505 38.978 1.00 96.44 216 LEU A C 1
ATOM 1686 O O . LEU A 1 216 ? -25.259 -1.192 39.646 1.00 96.44 216 LEU A O 1
ATOM 1690 N N . ASN A 1 217 ? -23.553 -2.600 39.232 1.00 94.06 217 ASN A N 1
ATOM 1691 C CA . ASN A 1 217 ? -23.867 -3.556 40.300 1.00 94.06 217 ASN A CA 1
ATOM 1692 C C . ASN A 1 217 ? -23.783 -2.932 41.708 1.00 94.06 217 ASN A C 1
ATOM 1694 O O . ASN A 1 217 ? -24.512 -3.330 42.614 1.00 94.06 217 ASN A O 1
ATOM 1698 N N . SER A 1 218 ? -22.898 -1.949 41.909 1.00 93.75 218 SER A N 1
ATOM 1699 C CA . SER A 1 218 ? -22.809 -1.201 43.170 1.00 93.75 218 SER A CA 1
ATOM 1700 C C . SER A 1 218 ? -24.075 -0.370 43.415 1.00 93.75 218 SER A C 1
ATOM 1702 O O . SER A 1 218 ? -24.649 -0.405 44.504 1.00 93.75 218 SER A O 1
ATOM 1704 N N . LEU A 1 219 ? -24.565 0.317 42.374 1.00 94.06 219 LEU A N 1
ATOM 1705 C CA . LEU A 1 219 ? -25.774 1.143 42.444 1.00 94.06 219 LEU A CA 1
ATOM 1706 C C . LEU A 1 219 ? -27.044 0.317 42.695 1.00 94.06 219 LEU A C 1
ATOM 1708 O O . LEU A 1 219 ? -27.894 0.749 43.470 1.00 94.06 219 LEU A O 1
ATOM 1712 N N . THR A 1 220 ? -27.179 -0.872 42.095 1.00 89.81 220 THR A N 1
ATOM 1713 C CA . THR A 1 220 ? -28.356 -1.734 42.322 1.00 89.81 220 THR A CA 1
ATOM 1714 C C . THR A 1 220 ? -28.400 -2.306 43.737 1.00 89.81 220 THR A C 1
ATOM 1716 O O . THR A 1 220 ? -29.470 -2.384 44.337 1.00 89.81 220 THR A O 1
ATOM 1719 N N . ASN A 1 221 ? -27.246 -2.681 44.293 1.00 83.19 221 ASN A N 1
ATOM 1720 C CA . ASN A 1 221 ? -27.178 -3.381 45.578 1.00 83.19 221 ASN A CA 1
ATOM 1721 C C . ASN A 1 221 ? -27.309 -2.444 46.794 1.00 83.19 221 ASN A C 1
ATOM 1723 O O . ASN A 1 221 ? -27.564 -2.914 47.899 1.00 83.19 221 ASN A O 1
ATOM 1727 N N . GLY A 1 222 ? -27.157 -1.127 46.608 1.00 71.00 222 GLY A N 1
ATOM 1728 C CA . GLY A 1 222 ? -27.279 -0.139 47.686 1.00 71.00 222 GLY A CA 1
ATOM 1729 C C . GLY A 1 222 ? -28.715 0.187 48.123 1.00 71.00 222 GLY A C 1
ATOM 1730 O O . GLY A 1 222 ? -28.890 0.836 49.150 1.00 71.00 222 GLY A O 1
ATOM 1731 N N . VAL A 1 223 ? -29.738 -0.230 47.366 1.00 66.62 223 VAL A N 1
ATOM 1732 C CA . VAL A 1 223 ? -31.130 0.234 47.556 1.00 66.62 223 VAL A CA 1
ATOM 1733 C C . VAL A 1 223 ? -31.954 -0.669 48.481 1.00 66.62 223 VAL A C 1
ATOM 1735 O O . VAL A 1 223 ? -32.844 -0.181 49.169 1.00 66.62 223 VAL A O 1
ATOM 1738 N N . THR A 1 224 ? -31.659 -1.969 48.560 1.00 58.75 224 THR A N 1
ATOM 1739 C CA . THR A 1 224 ? -32.446 -2.935 49.358 1.00 58.75 224 THR A CA 1
ATOM 1740 C C . THR A 1 224 ? -31.984 -3.065 50.813 1.00 58.75 224 THR A C 1
ATOM 1742 O O . THR A 1 224 ? -32.356 -4.015 51.496 1.00 58.75 224 THR A O 1
ATOM 1745 N N . ALA A 1 225 ? -31.178 -2.122 51.304 1.00 59.25 225 ALA A N 1
ATOM 1746 C CA . ALA A 1 225 ? -30.783 -2.026 52.708 1.00 59.25 225 ALA A CA 1
ATOM 1747 C C . ALA A 1 225 ? -31.839 -1.279 53.548 1.00 59.25 225 ALA A C 1
ATOM 1749 O O . ALA A 1 225 ? -31.503 -0.397 54.343 1.00 59.25 225 ALA A O 1
ATOM 1750 N N . GLU A 1 226 ? -33.120 -1.639 53.395 1.00 57.19 226 GLU A N 1
ATOM 1751 C CA . GLU A 1 226 ? -34.095 -1.348 54.448 1.00 57.19 226 GLU A CA 1
ATOM 1752 C C . GLU A 1 226 ? -33.596 -2.005 55.738 1.00 57.19 226 GLU A C 1
ATOM 1754 O O . GLU A 1 226 ? -33.174 -3.166 55.739 1.00 57.19 226 GLU A O 1
ATOM 1759 N N . GLN A 1 227 ? -33.592 -1.256 56.842 1.00 58.53 227 GLN A N 1
ATOM 1760 C CA . GLN A 1 227 ? -33.186 -1.824 58.122 1.00 58.53 227 GLN A CA 1
ATOM 1761 C C . GLN A 1 227 ? -34.130 -2.983 58.465 1.00 58.53 227 GLN A C 1
ATOM 1763 O O . GLN A 1 227 ? -35.347 -2.787 58.402 1.00 58.53 227 GLN A O 1
ATOM 1768 N N . PRO A 1 228 ? -33.622 -4.163 58.874 1.00 61.19 228 PRO A N 1
ATOM 1769 C CA . PRO A 1 228 ? -34.482 -5.186 59.444 1.00 61.19 228 PRO A CA 1
ATOM 1770 C C . PRO A 1 228 ? -35.135 -4.593 60.695 1.00 61.19 228 PRO A C 1
ATOM 1772 O O . PRO A 1 228 ? -34.471 -4.370 61.711 1.00 61.19 228 PRO A O 1
ATOM 1775 N N . GLY A 1 229 ? -36.430 -4.278 60.590 1.00 60.56 229 GLY A N 1
ATOM 1776 C CA . GLY A 1 229 ? -37.207 -3.729 61.696 1.00 60.56 229 GLY A CA 1
ATOM 1777 C C . GLY A 1 229 ? -37.108 -4.648 62.918 1.00 60.56 229 GLY A C 1
ATOM 1778 O O . GLY A 1 229 ? -36.969 -5.860 62.737 1.00 60.56 229 GLY A O 1
ATOM 1779 N N . PRO A 1 230 ? -37.146 -4.108 64.150 1.00 62.34 230 PRO A N 1
ATOM 1780 C CA . PRO A 1 230 ? -36.811 -4.851 65.365 1.00 62.34 230 PRO A CA 1
ATOM 1781 C C . PRO A 1 230 ? -37.763 -6.034 65.596 1.00 62.34 230 PRO A C 1
ATOM 1783 O O . PRO A 1 230 ? -38.814 -5.912 66.225 1.00 62.34 230 PRO A O 1
ATOM 1786 N N . SER A 1 231 ? -37.380 -7.199 65.078 1.00 56.97 231 SER A N 1
ATOM 1787 C CA . SER A 1 231 ? -38.126 -8.444 65.198 1.00 56.97 231 SER A CA 1
ATOM 1788 C C . SER A 1 231 ? -37.955 -9.017 66.600 1.00 56.97 231 SER A C 1
ATOM 1790 O O . SER A 1 231 ? -36.832 -9.208 67.071 1.00 56.97 231 SER A O 1
ATOM 1792 N N . HIS A 1 232 ? -39.077 -9.302 67.261 1.00 59.06 232 HIS A N 1
ATOM 1793 C CA . HIS A 1 232 ? -39.101 -9.862 68.611 1.00 59.06 232 HIS A CA 1
ATOM 1794 C C . HIS A 1 232 ? -38.332 -11.194 68.709 1.00 59.06 232 HIS A C 1
ATOM 1796 O O . HIS A 1 232 ? -38.369 -11.991 67.768 1.00 59.06 232 HIS A O 1
ATOM 1802 N N . PRO A 1 233 ? -37.709 -11.495 69.866 1.00 53.31 233 PRO A N 1
ATOM 1803 C CA . PRO A 1 233 ? -37.127 -12.807 70.121 1.00 53.31 233 PRO A CA 1
ATOM 1804 C C . PRO A 1 233 ? -38.236 -13.864 70.231 1.00 53.31 233 PRO A C 1
ATOM 1806 O O . PRO A 1 233 ? -38.907 -13.979 71.257 1.00 53.31 233 PRO A O 1
ATOM 1809 N N . MET A 1 234 ? -38.430 -14.642 69.167 1.00 48.41 234 MET A N 1
ATOM 1810 C CA . MET A 1 234 ? -39.235 -15.865 69.194 1.00 48.41 234 MET A CA 1
ATOM 1811 C C . MET A 1 234 ? -38.343 -17.068 69.521 1.00 48.41 234 MET A C 1
ATOM 1813 O O . MET A 1 234 ? -37.195 -17.140 69.089 1.00 48.41 234 MET A O 1
ATOM 1817 N N . SER A 1 235 ? -38.873 -17.980 70.337 1.00 56.19 235 SER A N 1
ATOM 1818 C CA . SER A 1 235 ? -38.140 -19.105 70.932 1.00 56.19 235 SER A CA 1
ATOM 1819 C C . SER A 1 235 ? -37.590 -20.098 69.905 1.00 56.19 235 SER A C 1
ATOM 1821 O O . SER A 1 235 ? -38.184 -20.313 68.850 1.00 56.19 235 SER A O 1
ATOM 1823 N N . ASN A 1 236 ? -36.513 -20.785 70.300 1.00 52.88 236 ASN A N 1
ATOM 1824 C CA . ASN A 1 236 ? -36.015 -22.016 69.688 1.00 52.88 236 ASN A CA 1
ATOM 1825 C C . ASN A 1 236 ? -37.151 -23.005 69.363 1.00 52.88 236 ASN A C 1
ATOM 1827 O O . ASN A 1 236 ? -38.074 -23.177 70.167 1.00 52.88 236 ASN A O 1
ATOM 1831 N N . GLY A 1 237 ? -37.009 -23.712 68.240 1.00 47.19 237 GLY A N 1
ATOM 1832 C CA . GLY A 1 237 ? -37.818 -24.870 67.867 1.00 47.19 237 GLY A CA 1
ATOM 1833 C C . GLY A 1 237 ? -36.970 -25.878 67.090 1.00 47.19 237 GLY A C 1
ATOM 1834 O O . GLY A 1 237 ? -36.674 -25.667 65.916 1.00 47.19 237 GLY A O 1
ATOM 1835 N N . ASP A 1 238 ? -36.550 -2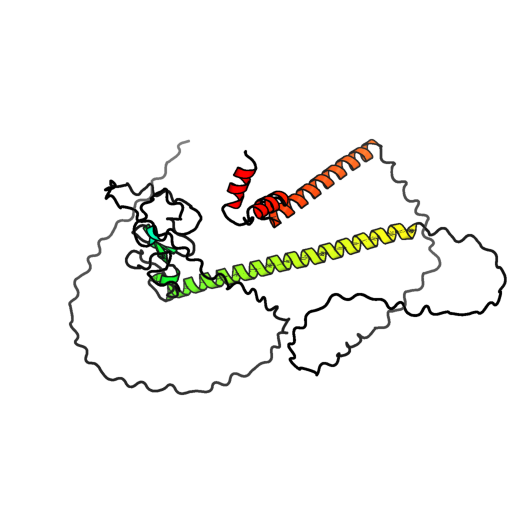6.955 67.753 1.00 53.12 238 ASP A N 1
ATOM 1836 C CA . ASP A 1 238 ? -35.637 -27.957 67.194 1.00 53.12 238 ASP A CA 1
ATOM 1837 C C . ASP A 1 238 ? -36.315 -28.840 66.134 1.00 53.12 238 ASP A C 1
ATOM 1839 O O . ASP A 1 238 ? -36.978 -29.830 66.454 1.00 53.12 238 ASP A O 1
ATOM 1843 N N . HIS A 1 239 ? -36.131 -28.516 64.852 1.00 47.59 239 HIS A N 1
ATOM 1844 C CA . HIS A 1 239 ? -36.564 -29.351 63.724 1.00 47.59 239 HIS A CA 1
ATOM 1845 C C . HIS A 1 239 ? -35.391 -29.710 62.805 1.00 47.59 239 HIS A C 1
ATOM 1847 O O . HIS A 1 239 ? -35.132 -29.072 61.786 1.00 47.59 239 HIS A O 1
ATOM 1853 N N . ALA A 1 240 ? -34.694 -30.790 63.161 1.00 54.94 240 ALA A N 1
ATOM 1854 C CA . ALA A 1 240 ? -33.770 -31.472 62.264 1.00 54.94 240 ALA A CA 1
ATOM 1855 C C . ALA A 1 240 ? -34.540 -32.364 61.273 1.00 54.94 240 ALA A C 1
ATOM 1857 O O . ALA A 1 240 ? -35.273 -33.252 61.705 1.00 54.94 240 ALA A O 1
ATOM 1858 N N . ALA A 1 241 ? -34.328 -32.191 59.961 1.00 51.78 241 ALA A N 1
ATOM 1859 C CA . ALA A 1 241 ? -34.678 -33.194 58.949 1.00 51.78 241 ALA A CA 1
ATOM 1860 C C . ALA A 1 241 ? -33.963 -32.977 57.596 1.00 51.78 241 ALA A C 1
ATOM 1862 O O . ALA A 1 241 ? -33.914 -31.872 57.068 1.00 51.78 241 ALA A O 1
ATOM 1863 N N . HIS A 1 242 ? -33.470 -34.080 57.026 1.00 49.22 242 HIS A N 1
ATOM 1864 C CA . HIS A 1 242 ? -33.264 -34.353 55.593 1.00 49.22 242 HIS A CA 1
ATOM 1865 C C . HIS A 1 242 ? -32.712 -33.255 54.657 1.00 49.22 242 HIS A C 1
ATOM 1867 O O . HIS A 1 242 ? -33.424 -32.661 53.849 1.00 49.22 242 HIS A O 1
ATOM 1873 N N . HIS A 1 243 ? -31.380 -33.172 54.603 1.00 50.69 243 HIS A N 1
ATOM 1874 C CA . HIS A 1 243 ? -30.665 -32.790 53.381 1.00 50.69 243 HIS A CA 1
ATOM 1875 C C . HIS A 1 243 ? -30.892 -33.857 52.289 1.00 50.69 243 HIS A C 1
ATOM 1877 O O . HIS A 1 243 ? -30.392 -34.976 52.407 1.00 50.69 243 HIS A O 1
ATOM 1883 N N . VAL A 1 244 ? -31.640 -33.519 51.233 1.00 48.19 244 VAL A N 1
ATOM 1884 C CA . VAL A 1 244 ? -31.848 -34.377 50.051 1.00 48.19 244 VAL A CA 1
ATOM 1885 C C . VAL A 1 244 ? -31.019 -33.843 48.885 1.00 48.19 244 VAL A C 1
ATOM 1887 O O . VAL A 1 244 ? -31.173 -32.692 48.482 1.00 48.19 244 VAL A O 1
ATOM 1890 N N . GLN A 1 245 ? -30.154 -34.688 48.324 1.00 53.62 245 GLN A N 1
ATOM 1891 C CA . GLN A 1 245 ? -29.381 -34.365 47.123 1.00 53.62 245 GLN A CA 1
ATOM 1892 C C . GLN A 1 245 ? -30.224 -34.621 45.860 1.00 53.62 245 GLN A C 1
ATOM 1894 O O . GLN A 1 245 ? -30.712 -35.741 45.689 1.00 53.62 245 GLN A O 1
ATOM 1899 N N . PRO A 1 246 ? -30.378 -33.647 44.944 1.00 52.53 246 PRO A N 1
ATOM 1900 C CA . PRO A 1 246 ? -30.958 -33.901 43.631 1.00 52.53 246 PRO A CA 1
ATOM 1901 C C . PRO A 1 246 ? -29.927 -34.607 42.737 1.00 52.53 246 PRO A C 1
ATOM 1903 O O . PRO A 1 246 ? -28.958 -34.003 42.279 1.00 52.53 246 PRO A O 1
ATOM 1906 N N . ALA A 1 247 ? -30.127 -35.902 42.497 1.00 52.56 247 ALA A N 1
ATOM 1907 C CA . ALA A 1 247 ? -29.304 -36.678 41.575 1.00 52.56 247 ALA A CA 1
ATOM 1908 C C . ALA A 1 247 ? -29.710 -36.453 40.105 1.00 52.56 247 ALA A C 1
ATOM 1910 O O . ALA A 1 247 ? -30.870 -36.183 39.814 1.00 52.56 247 ALA A O 1
ATOM 1911 N N . ASN A 1 248 ? -28.741 -36.644 39.202 1.00 52.19 248 ASN A N 1
ATOM 1912 C CA . ASN A 1 248 ? -28.867 -36.960 37.771 1.00 52.19 248 ASN A CA 1
ATOM 1913 C C . ASN A 1 248 ? -30.022 -36.335 36.961 1.00 52.19 248 ASN A C 1
ATOM 1915 O O . ASN A 1 248 ? -31.161 -36.791 37.021 1.00 52.19 248 ASN A O 1
ATOM 1919 N N . ASN A 1 249 ? -29.665 -35.498 35.982 1.00 42.25 249 ASN A N 1
ATOM 1920 C CA . ASN A 1 249 ? -30.378 -35.492 34.704 1.00 42.25 249 ASN A CA 1
ATOM 1921 C C . ASN A 1 249 ? -29.408 -35.890 33.580 1.00 42.25 249 ASN A C 1
ATOM 1923 O O . ASN A 1 249 ? -28.484 -35.147 33.254 1.00 42.25 249 ASN A O 1
ATOM 1927 N N . ILE A 1 250 ? -29.598 -37.091 33.030 1.00 49.19 250 ILE A N 1
ATOM 1928 C CA . ILE A 1 250 ? -28.810 -37.648 31.925 1.00 49.19 250 ILE A CA 1
ATOM 1929 C C . ILE A 1 250 ? -29.740 -37.767 30.720 1.00 49.19 250 ILE A C 1
ATOM 1931 O O . ILE A 1 250 ? -30.518 -38.711 30.653 1.00 49.19 250 ILE A O 1
ATOM 1935 N N . ASN A 1 251 ? -29.655 -36.808 29.795 1.00 48.41 251 ASN A N 1
ATOM 1936 C CA . ASN A 1 251 ? -30.124 -36.862 28.402 1.00 48.41 251 ASN A CA 1
ATOM 1937 C C . ASN A 1 251 ? -29.651 -35.572 27.686 1.00 48.41 251 ASN A C 1
ATOM 1939 O O . ASN A 1 251 ? -29.698 -34.500 28.276 1.00 48.41 251 ASN A O 1
ATOM 1943 N N . GLY A 1 252 ? -29.199 -35.574 26.428 1.00 39.97 252 GLY A N 1
ATOM 1944 C CA . GLY A 1 252 ? -29.012 -36.726 25.542 1.00 39.97 252 GLY A CA 1
ATOM 1945 C C . GLY A 1 252 ? -28.974 -36.363 24.051 1.00 39.97 252 GLY A C 1
ATOM 1946 O O . GLY A 1 252 ? -29.824 -36.832 23.307 1.00 39.97 252 GLY A O 1
ATOM 1947 N N . ALA A 1 253 ? -28.018 -35.542 23.595 1.00 38.09 253 ALA A N 1
ATOM 1948 C CA . ALA A 1 253 ? -27.784 -35.301 22.162 1.00 38.09 253 ALA A CA 1
ATOM 1949 C C . ALA A 1 253 ? -26.351 -34.806 21.894 1.00 38.09 253 ALA A C 1
ATOM 1951 O O . ALA A 1 253 ? -25.937 -33.791 22.449 1.00 38.09 253 ALA A O 1
ATOM 1952 N N . ALA A 1 254 ? -25.602 -35.493 21.025 1.00 42.84 254 ALA A N 1
ATOM 1953 C CA . ALA A 1 254 ? -24.254 -35.088 20.617 1.00 42.84 254 ALA A CA 1
ATOM 1954 C C . ALA A 1 254 ? -24.142 -35.026 19.081 1.00 42.84 254 ALA A C 1
ATOM 1956 O O . ALA A 1 254 ? -24.421 -36.030 18.419 1.00 42.84 254 ALA A O 1
ATOM 1957 N N . PRO A 1 255 ? -23.704 -33.899 18.485 1.00 52.31 255 PRO A N 1
ATOM 1958 C CA . PRO A 1 255 ? -23.342 -33.870 17.074 1.00 52.31 255 PRO A CA 1
ATOM 1959 C C . PRO A 1 255 ? -22.041 -34.657 16.858 1.00 52.31 255 PRO A C 1
ATOM 1961 O O . PRO A 1 255 ? -21.073 -34.519 17.609 1.00 52.31 255 PRO A O 1
ATOM 1964 N N . ARG A 1 256 ? -22.008 -35.495 15.817 1.00 49.22 256 ARG A N 1
ATOM 1965 C CA . ARG A 1 256 ? -20.853 -36.345 15.485 1.00 49.22 256 ARG A CA 1
ATOM 1966 C C . ARG A 1 256 ? -19.612 -35.499 15.167 1.00 49.22 256 ARG A C 1
ATOM 1968 O O . ARG A 1 256 ? -19.506 -34.959 14.067 1.00 49.22 256 ARG A O 1
ATOM 1975 N N . ARG A 1 257 ? -18.622 -35.470 16.066 1.00 39.47 257 ARG A N 1
ATOM 1976 C CA . ARG A 1 257 ? -17.244 -35.127 15.674 1.00 39.47 257 ARG A CA 1
ATOM 1977 C C . ARG A 1 257 ? -16.733 -36.194 14.701 1.00 39.47 257 ARG A C 1
ATOM 1979 O O . ARG A 1 257 ? -16.833 -37.384 14.988 1.00 39.47 257 ARG A O 1
ATOM 1986 N N . ARG A 1 258 ? -16.182 -35.772 13.559 1.00 44.72 258 ARG A N 1
ATOM 1987 C CA . ARG A 1 258 ? -15.371 -36.654 12.706 1.00 44.72 258 ARG A CA 1
ATOM 1988 C C . ARG A 1 258 ? -14.089 -37.023 13.457 1.00 44.72 258 ARG A C 1
ATOM 1990 O O . ARG A 1 258 ? -13.512 -36.168 14.128 1.00 44.72 258 ARG A O 1
ATOM 1997 N N . ASN A 1 259 ? -13.634 -38.265 13.301 1.00 49.97 259 ASN A N 1
ATOM 1998 C CA . ASN A 1 259 ? -12.254 -38.614 13.624 1.00 49.97 259 ASN A CA 1
ATOM 1999 C C . ASN A 1 259 ? -11.315 -37.747 12.783 1.00 49.97 259 ASN A C 1
ATOM 2001 O O . ASN A 1 259 ? -11.544 -37.586 11.585 1.00 49.97 259 ASN A O 1
ATOM 2005 N N . ASN A 1 260 ? -10.215 -37.308 13.384 1.00 40.16 260 ASN A N 1
ATOM 2006 C CA . ASN A 1 260 ? -8.965 -37.211 12.650 1.00 40.16 260 ASN A CA 1
ATOM 2007 C C . ASN A 1 260 ? -7.869 -37.781 13.552 1.00 40.16 260 ASN A C 1
ATOM 2009 O O . ASN A 1 260 ? -7.566 -37.218 14.603 1.00 40.16 260 ASN A O 1
ATOM 2013 N N . ASN A 1 261 ? -7.355 -38.956 13.191 1.00 49.22 261 ASN A N 1
ATOM 2014 C CA . ASN A 1 261 ? -6.317 -39.624 13.963 1.00 49.22 261 ASN A CA 1
ATOM 2015 C C . ASN A 1 261 ? -4.973 -38.993 13.602 1.00 49.22 261 ASN A C 1
ATOM 2017 O O . ASN A 1 261 ? -4.473 -39.235 12.507 1.00 49.22 261 ASN A O 1
ATOM 2021 N N . ASN A 1 262 ? -4.359 -38.259 14.526 1.00 41.72 262 ASN A N 1
ATOM 2022 C CA . ASN A 1 262 ? -2.917 -38.040 14.482 1.00 41.72 262 ASN A CA 1
ATOM 2023 C C . ASN A 1 262 ? -2.325 -38.332 15.863 1.00 41.72 262 ASN A C 1
ATOM 2025 O O . ASN A 1 262 ? -2.335 -37.494 16.763 1.00 41.72 262 ASN A O 1
ATOM 2029 N N . ALA A 1 263 ? -1.907 -39.582 16.051 1.00 41.44 263 ALA A N 1
ATOM 2030 C CA . ALA A 1 263 ? -1.372 -40.078 17.309 1.00 41.44 263 ALA A CA 1
ATOM 2031 C C . ALA A 1 263 ? 0.148 -39.884 17.339 1.00 41.44 263 ALA A C 1
ATOM 2033 O O . ALA A 1 263 ? 0.896 -40.812 17.042 1.00 41.44 263 ALA A O 1
ATOM 2034 N N . ASN A 1 264 ? 0.601 -38.687 17.721 1.00 41.53 264 ASN A N 1
ATOM 2035 C CA . ASN A 1 264 ? 1.988 -38.491 18.134 1.00 41.53 264 ASN A CA 1
ATOM 2036 C C . ASN A 1 264 ? 2.080 -38.608 19.664 1.00 41.53 264 ASN A C 1
ATOM 2038 O O . ASN A 1 264 ? 1.400 -37.885 20.395 1.00 41.53 264 ASN A O 1
ATOM 2042 N N . ALA A 1 265 ? 2.867 -39.565 20.151 1.00 47.16 265 ALA A N 1
ATOM 2043 C CA . ALA A 1 265 ? 2.904 -39.937 21.559 1.00 47.16 265 ALA A CA 1
ATOM 2044 C C . ALA A 1 265 ? 4.043 -39.218 22.294 1.00 47.16 265 ALA A C 1
ATOM 2046 O O . ALA A 1 265 ? 5.201 -39.607 22.175 1.00 47.16 265 ALA A O 1
ATOM 2047 N N . ASN A 1 266 ? 3.709 -38.220 23.117 1.00 37.50 266 ASN A N 1
ATOM 2048 C CA . ASN A 1 266 ? 4.651 -37.642 24.079 1.00 37.50 266 ASN A CA 1
ATOM 2049 C C . ASN A 1 266 ? 4.026 -37.555 25.482 1.00 37.50 266 ASN A C 1
ATOM 2051 O O . ASN A 1 266 ? 3.557 -36.513 25.938 1.00 37.50 266 ASN A O 1
ATOM 2055 N N . SER A 1 267 ? 3.952 -38.705 26.153 1.00 46.25 267 SER A N 1
ATOM 2056 C CA . SER A 1 267 ? 3.294 -38.868 27.450 1.00 46.25 267 SER A CA 1
ATOM 2057 C C . SER A 1 267 ? 4.276 -38.742 28.621 1.00 46.25 267 SER A C 1
ATOM 2059 O O . SER A 1 267 ? 4.574 -39.737 29.281 1.00 46.25 267 SER A O 1
ATOM 2061 N N . ASN A 1 268 ? 4.769 -37.531 28.902 1.00 46.50 268 ASN A N 1
ATOM 2062 C CA . ASN A 1 268 ? 5.473 -37.246 30.162 1.00 46.50 268 ASN A CA 1
ATOM 2063 C C . ASN A 1 268 ? 5.382 -35.766 30.592 1.00 46.50 268 ASN A C 1
ATOM 2065 O O . ASN A 1 268 ? 6.368 -35.040 30.657 1.00 46.50 268 ASN A O 1
ATOM 2069 N N . GLY A 1 269 ? 4.164 -35.317 30.915 1.00 37.16 269 GLY A N 1
ATOM 2070 C CA . GLY A 1 269 ? 3.893 -33.969 31.424 1.00 37.16 269 GLY A CA 1
ATOM 2071 C C . GLY A 1 269 ? 3.039 -33.994 32.690 1.00 37.16 269 GLY A C 1
ATOM 2072 O O . GLY A 1 269 ? 1.829 -33.793 32.618 1.00 37.16 269 GLY A O 1
ATOM 2073 N N . GLN A 1 270 ? 3.643 -34.235 33.860 1.00 43.06 270 GLN A N 1
ATOM 2074 C CA . GLN A 1 270 ? 2.927 -34.006 35.122 1.00 43.06 270 GLN A CA 1
ATOM 2075 C C . GLN A 1 270 ? 2.690 -32.500 35.333 1.00 43.06 270 GLN A C 1
ATOM 2077 O O . GLN A 1 270 ? 3.602 -31.704 35.091 1.00 43.06 270 GLN A O 1
ATOM 2082 N N . PRO A 1 271 ? 1.514 -32.084 35.841 1.00 40.72 271 PRO A N 1
ATOM 2083 C CA . PRO A 1 271 ? 1.255 -30.683 36.144 1.00 40.72 271 PRO A CA 1
ATOM 2084 C C . PRO A 1 271 ? 2.153 -30.222 37.301 1.00 40.72 271 PRO A C 1
ATOM 2086 O O . PRO A 1 271 ? 1.883 -30.513 38.471 1.00 40.72 271 PRO A O 1
ATOM 2089 N N . ARG A 1 272 ? 3.226 -29.482 36.983 1.00 49.62 272 ARG A N 1
ATOM 2090 C CA . ARG A 1 272 ? 4.055 -28.803 37.990 1.00 49.62 272 ARG A CA 1
ATOM 2091 C C . ARG A 1 272 ? 3.156 -27.894 38.830 1.00 49.62 272 ARG A C 1
ATOM 2093 O O . ARG A 1 272 ? 2.599 -26.919 38.330 1.00 49.62 272 ARG A O 1
ATOM 2100 N N . LYS A 1 273 ? 3.028 -28.217 40.119 1.00 46.41 273 LYS A N 1
ATOM 2101 C CA . LYS A 1 273 ? 2.347 -27.367 41.102 1.00 46.41 273 LYS A CA 1
ATOM 2102 C C . LYS A 1 273 ? 3.017 -25.993 41.091 1.00 46.41 273 LYS A C 1
ATOM 2104 O O . LYS A 1 273 ? 4.234 -25.915 41.248 1.00 46.41 273 LYS A O 1
ATOM 2109 N N . GLN A 1 274 ? 2.236 -24.927 40.919 1.00 49.22 274 GLN A N 1
ATOM 2110 C CA . GLN A 1 274 ? 2.764 -23.570 41.054 1.00 49.22 274 GLN A CA 1
ATOM 2111 C C . GLN A 1 274 ? 3.336 -23.391 42.473 1.00 49.22 274 GLN A C 1
ATOM 2113 O O . GLN A 1 274 ? 2.690 -23.829 43.433 1.00 49.22 274 GLN A O 1
ATOM 2118 N N . PRO A 1 275 ? 4.519 -22.769 42.636 1.00 49.06 275 PRO A N 1
ATOM 2119 C CA . PRO A 1 275 ? 5.042 -22.461 43.959 1.00 49.06 275 PRO A CA 1
ATOM 2120 C C . PRO A 1 275 ? 4.082 -21.489 44.649 1.00 49.06 275 PRO A C 1
ATOM 2122 O O . PRO A 1 275 ? 3.805 -20.404 44.134 1.00 49.06 275 PRO A O 1
ATOM 2125 N N . GLN A 1 276 ? 3.543 -21.883 45.804 1.00 52.16 276 GLN A N 1
ATOM 2126 C CA . GLN A 1 276 ? 2.659 -21.010 46.569 1.00 52.16 276 GLN A CA 1
ATOM 2127 C C . GLN A 1 276 ? 3.459 -19.799 47.053 1.00 52.16 276 GLN A C 1
ATOM 2129 O O . GLN A 1 276 ? 4.429 -19.937 47.798 1.00 52.16 276 GLN A O 1
ATOM 2134 N N . ARG A 1 277 ? 3.062 -18.610 46.590 1.00 47.84 277 ARG A N 1
ATOM 2135 C CA . ARG A 1 277 ? 3.686 -17.341 46.969 1.00 47.84 277 ARG A CA 1
ATOM 2136 C C . ARG A 1 277 ? 3.559 -17.173 48.491 1.00 47.84 277 ARG A C 1
ATOM 2138 O O . ARG A 1 277 ? 2.431 -17.275 48.976 1.00 47.84 277 ARG A O 1
ATOM 2145 N N . PRO A 1 278 ? 4.649 -16.916 49.240 1.00 51.41 278 PRO A N 1
ATOM 2146 C CA . PRO A 1 278 ? 4.562 -16.721 50.682 1.00 51.41 278 PRO A CA 1
ATOM 2147 C C . PRO A 1 278 ? 3.563 -15.612 51.020 1.00 51.41 278 PRO A C 1
ATOM 2149 O O . PRO A 1 278 ? 3.726 -14.463 50.608 1.00 51.41 278 PRO A O 1
ATOM 2152 N N . THR A 1 279 ? 2.501 -15.965 51.740 1.00 52.31 279 THR A N 1
ATOM 2153 C CA . THR A 1 279 ? 1.532 -14.998 52.251 1.00 52.31 279 THR A CA 1
ATOM 2154 C C . THR A 1 279 ? 2.110 -14.363 53.506 1.00 52.31 279 THR A C 1
ATOM 2156 O O . THR A 1 279 ? 1.956 -14.905 54.602 1.00 52.31 279 THR A O 1
ATOM 2159 N N . GLU A 1 280 ? 2.798 -13.234 53.349 1.00 59.81 280 GLU A N 1
ATOM 2160 C CA . GLU A 1 280 ? 3.223 -12.430 54.495 1.00 59.81 280 GLU A CA 1
ATOM 2161 C C . GLU A 1 280 ? 2.003 -12.077 55.367 1.00 59.81 280 GLU A C 1
ATOM 2163 O O . GLU A 1 280 ? 0.945 -11.715 54.832 1.00 59.81 280 GLU A O 1
ATOM 2168 N N . PRO A 1 281 ? 2.106 -12.192 56.704 1.00 62.88 281 PRO A N 1
ATOM 2169 C CA . PRO A 1 281 ? 0.999 -11.884 57.595 1.00 62.88 281 PRO A CA 1
ATOM 2170 C C . PRO A 1 281 ? 0.687 -10.389 57.511 1.00 62.88 281 PRO A C 1
ATOM 2172 O O . PRO A 1 281 ? 1.452 -9.546 57.978 1.00 62.88 281 PRO A O 1
ATOM 2175 N N . ARG A 1 282 ? -0.457 -10.062 56.898 1.00 63.91 282 ARG A N 1
ATOM 2176 C CA . ARG A 1 282 ? -0.932 -8.683 56.742 1.00 63.91 282 ARG A CA 1
ATOM 2177 C C . ARG A 1 282 ? -0.972 -8.010 58.125 1.00 63.91 282 ARG A C 1
ATOM 2179 O O . ARG A 1 282 ? -1.622 -8.563 59.016 1.00 63.91 282 ARG A O 1
ATOM 2186 N N . PRO A 1 283 ? -0.308 -6.856 58.329 1.00 73.94 283 PRO A N 1
ATOM 2187 C CA . PRO A 1 283 ? -0.249 -6.227 59.643 1.00 73.94 283 PRO A CA 1
ATOM 2188 C C . PRO A 1 283 ? -1.665 -5.901 60.144 1.00 73.94 283 PRO A C 1
ATOM 2190 O O . PRO A 1 283 ? -2.527 -5.541 59.331 1.00 73.94 283 PRO A O 1
ATOM 2193 N N . PRO A 1 284 ? -1.930 -6.038 61.457 1.00 71.88 284 PRO A N 1
ATOM 2194 C CA . PRO A 1 284 ? -3.251 -5.780 62.010 1.00 71.88 284 PRO A CA 1
ATOM 2195 C C . PRO A 1 284 ? -3.649 -4.328 61.742 1.00 71.88 284 PRO A C 1
ATOM 2197 O O . PRO A 1 284 ? -2.891 -3.400 62.029 1.00 71.88 284 PRO A O 1
ATOM 2200 N N . LEU A 1 285 ? -4.846 -4.134 61.184 1.00 70.81 285 LEU A N 1
ATOM 2201 C CA . LEU A 1 285 ? -5.406 -2.798 61.005 1.00 70.81 285 LEU A CA 1
ATOM 2202 C C . LEU A 1 285 ? -5.544 -2.126 62.382 1.00 70.81 285 LEU A C 1
ATOM 2204 O O . LEU A 1 285 ? -6.002 -2.784 63.322 1.00 70.81 285 LEU A O 1
ATOM 2208 N N . PRO A 1 286 ? -5.159 -0.844 62.527 1.00 73.06 286 PRO A N 1
ATOM 2209 C CA . PRO A 1 286 ? -5.285 -0.144 63.797 1.00 73.06 286 PRO A CA 1
ATOM 2210 C C . PRO A 1 286 ? -6.754 -0.108 64.225 1.00 73.06 286 PRO A C 1
ATOM 2212 O O . PRO A 1 286 ? -7.640 0.156 63.409 1.00 73.06 286 PRO A O 1
ATOM 2215 N N . ALA A 1 287 ? -7.010 -0.382 65.505 1.00 68.81 287 ALA A N 1
ATOM 2216 C CA . ALA A 1 287 ? -8.364 -0.378 66.043 1.00 68.81 287 ALA A CA 1
ATOM 2217 C C . ALA A 1 287 ? -9.021 1.004 65.830 1.00 68.81 287 ALA A C 1
ATOM 2219 O O . ALA A 1 287 ? -8.370 2.025 66.082 1.00 68.81 287 ALA A O 1
ATOM 2220 N N . PRO A 1 288 ? -10.288 1.067 65.376 1.00 59.00 288 PRO A N 1
ATOM 2221 C CA . PRO A 1 288 ? -10.976 2.337 65.170 1.00 59.00 288 PRO A CA 1
ATOM 2222 C C . PRO A 1 288 ? -11.095 3.074 66.507 1.00 59.00 288 PRO A C 1
ATOM 2224 O O . PRO A 1 288 ? -11.631 2.530 67.473 1.00 59.00 288 PRO A O 1
ATOM 2227 N N . GLN A 1 289 ? -10.573 4.302 66.579 1.00 68.56 289 GLN A N 1
ATOM 2228 C CA . GLN A 1 289 ? -10.548 5.049 67.837 1.00 68.56 289 GLN A CA 1
ATOM 2229 C C . GLN A 1 289 ? -11.974 5.447 68.265 1.00 68.56 289 GLN A C 1
ATOM 2231 O O . GLN A 1 289 ? -12.670 6.123 67.500 1.00 68.56 289 GLN A O 1
ATOM 2236 N N . PRO A 1 290 ? -12.422 5.080 69.479 1.00 58.25 290 PRO A N 1
ATOM 2237 C CA . PRO A 1 290 ? -13.731 5.478 69.976 1.00 58.25 290 PRO A CA 1
ATOM 2238 C C . PRO A 1 290 ? -13.699 6.952 70.402 1.00 58.25 290 PRO A C 1
ATOM 2240 O O . PRO A 1 290 ? -13.059 7.302 71.390 1.00 58.25 290 PRO A O 1
ATOM 2243 N N . GLY A 1 291 ? -14.403 7.824 69.675 1.00 55.00 291 GLY A N 1
ATOM 2244 C CA . GLY A 1 291 ? -14.579 9.220 70.099 1.00 55.00 291 GLY A CA 1
ATOM 2245 C C . GLY A 1 291 ? -15.005 10.205 69.012 1.00 55.00 291 GLY A C 1
ATOM 2246 O O . GLY A 1 291 ? -15.693 11.174 69.321 1.00 55.00 291 GLY A O 1
ATOM 2247 N N . MET A 1 292 ? -14.662 9.961 67.744 1.00 53.62 292 MET A N 1
ATOM 2248 C CA . MET A 1 292 ? -15.056 10.844 66.640 1.00 53.62 292 MET A CA 1
ATOM 2249 C C . MET A 1 292 ? -16.221 10.269 65.838 1.00 53.62 292 MET A C 1
ATOM 2251 O O . MET A 1 292 ? -16.039 9.638 64.799 1.00 53.62 292 MET A O 1
ATOM 2255 N N . PHE A 1 293 ? -17.439 10.557 66.303 1.00 56.78 293 PHE A N 1
ATOM 2256 C CA . PHE A 1 293 ? -18.579 10.624 65.390 1.00 56.78 293 PHE A CA 1
ATOM 2257 C C . PHE A 1 293 ? -18.250 11.664 64.307 1.00 56.78 293 PHE A C 1
ATOM 2259 O O . PHE A 1 293 ? -17.851 12.777 64.666 1.00 56.78 293 PHE A O 1
ATOM 2266 N N . PRO A 1 294 ? -18.402 11.356 63.006 1.00 56.53 294 PRO A N 1
ATOM 2267 C CA . PRO A 1 294 ? -18.292 12.386 61.988 1.00 56.53 294 PRO A CA 1
ATOM 2268 C C . PRO A 1 294 ? -19.357 13.444 62.281 1.00 56.53 294 PRO A C 1
ATOM 2270 O O . PRO A 1 294 ? -20.542 13.120 62.407 1.00 56.53 294 PRO A O 1
ATOM 2273 N N . ALA A 1 295 ? -18.933 14.704 62.416 1.00 57.34 295 ALA A N 1
ATOM 2274 C CA . ALA A 1 295 ? -19.860 15.824 62.503 1.00 57.34 295 ALA A CA 1
ATOM 2275 C C . ALA A 1 295 ? -20.846 15.725 61.334 1.00 57.34 295 ALA A C 1
ATOM 2277 O O . ALA A 1 295 ? -20.447 15.342 60.232 1.00 57.34 295 ALA A O 1
ATOM 2278 N N . GLN A 1 296 ? -22.127 16.013 61.579 1.00 58.25 296 GLN A N 1
ATOM 2279 C CA . GLN A 1 296 ? -23.172 15.822 60.578 1.00 58.25 296 GLN A CA 1
ATOM 2280 C C . GLN A 1 296 ? -22.903 16.725 59.370 1.00 58.25 296 GLN A C 1
ATOM 2282 O O . GLN A 1 296 ? -23.307 17.886 59.350 1.00 58.25 296 GLN A O 1
ATOM 2287 N N . PHE A 1 297 ? -22.234 16.179 58.353 1.00 53.47 297 PHE A N 1
ATOM 2288 C CA . PHE A 1 297 ? -22.097 16.801 57.048 1.00 53.47 297 PHE A CA 1
ATOM 2289 C C . PHE A 1 297 ? -23.488 16.844 56.424 1.00 53.47 297 PHE A C 1
ATOM 2291 O O . PHE A 1 297 ? -23.904 15.928 55.716 1.00 53.47 297 PHE A O 1
ATOM 2298 N N . HIS A 1 298 ? -24.224 17.913 56.729 1.00 59.75 298 HIS A N 1
ATOM 2299 C CA . HIS A 1 298 ? -25.378 18.335 55.960 1.00 59.75 298 HIS A CA 1
ATOM 2300 C C . HIS A 1 298 ? -24.880 18.556 54.534 1.00 59.75 298 HIS A C 1
ATOM 2302 O O . HIS A 1 298 ? -24.274 19.585 54.233 1.00 59.75 298 HIS A O 1
ATOM 2308 N N . ALA A 1 299 ? -25.059 17.542 53.684 1.00 55.31 299 ALA A N 1
ATOM 2309 C CA . ALA A 1 299 ? -24.713 17.631 52.279 1.00 55.31 299 ALA A CA 1
ATOM 2310 C C . ALA A 1 299 ? -25.422 18.874 51.724 1.00 55.31 299 ALA A C 1
ATOM 2312 O O . ALA A 1 299 ? -26.647 18.963 51.867 1.00 55.31 299 ALA A O 1
ATOM 2313 N N . PRO A 1 300 ? -24.689 19.858 51.167 1.00 64.56 300 PRO A N 1
ATOM 2314 C CA . PRO A 1 300 ? -25.310 21.079 50.686 1.00 64.56 300 PRO A CA 1
ATOM 2315 C C . PRO A 1 300 ? -26.348 20.678 49.645 1.00 64.56 300 PRO A C 1
ATOM 2317 O O . PRO A 1 300 ? -26.011 19.980 48.682 1.00 64.56 300 PRO A O 1
ATOM 2320 N N . MET A 1 301 ? -27.609 21.058 49.881 1.00 59.12 301 MET A N 1
ATOM 2321 C CA . MET A 1 301 ? -28.704 20.708 48.982 1.00 59.12 301 MET A CA 1
ATOM 2322 C C . MET A 1 301 ? -28.308 21.161 47.582 1.00 59.12 301 MET A C 1
ATOM 2324 O O . MET A 1 301 ? -28.069 22.349 47.362 1.00 59.12 301 MET A O 1
ATOM 2328 N N . GLN A 1 302 ? -28.171 20.196 46.668 1.00 71.88 302 GLN A N 1
ATOM 2329 C CA . GLN A 1 302 ? -27.808 20.481 45.285 1.00 71.88 302 GLN A CA 1
ATOM 2330 C C . GLN A 1 302 ? -28.800 21.527 44.760 1.00 71.88 302 GLN A C 1
ATOM 2332 O O . GLN A 1 302 ? -30.007 21.315 44.922 1.00 71.88 302 GLN A O 1
ATOM 2337 N N . PRO A 1 303 ? -28.333 22.652 44.186 1.00 72.88 303 PRO A N 1
ATOM 2338 C CA . PRO A 1 303 ? -29.240 23.655 43.653 1.00 72.88 303 PRO A CA 1
ATOM 2339 C C . PRO A 1 303 ? -30.152 22.973 42.635 1.00 72.88 303 PRO A C 1
ATOM 2341 O O . PRO A 1 303 ? -29.686 22.228 41.770 1.00 72.88 303 PRO A O 1
ATOM 2344 N N . SER A 1 304 ? -31.461 23.171 42.786 1.00 80.94 304 SER A N 1
ATOM 2345 C CA . SER A 1 304 ? -32.454 22.533 41.930 1.00 80.94 304 SER A CA 1
ATOM 2346 C C . SER A 1 304 ? -32.254 23.008 40.494 1.00 80.94 304 SER A C 1
ATOM 2348 O O . SER A 1 304 ? -32.599 24.149 40.181 1.00 80.94 304 SER A O 1
ATOM 2350 N N . MET A 1 305 ? -31.695 22.140 39.644 1.00 84.50 305 MET A N 1
ATOM 2351 C CA . MET A 1 305 ? -31.540 22.412 38.216 1.00 84.50 305 MET A CA 1
ATOM 2352 C C . MET A 1 305 ? -32.866 22.890 37.631 1.00 84.50 305 MET A C 1
ATOM 2354 O O . MET A 1 305 ? -33.911 22.264 37.833 1.00 84.50 305 MET A O 1
ATOM 2358 N N . SER A 1 306 ? -32.816 23.988 36.887 1.00 95.56 306 SER A N 1
ATOM 2359 C CA . SER A 1 306 ? -33.970 24.485 36.157 1.00 95.56 306 SER A CA 1
ATOM 2360 C C . SER A 1 306 ? -34.388 23.503 35.057 1.00 95.56 306 SER A C 1
ATOM 2362 O O . SER A 1 306 ? -33.585 22.729 34.525 1.00 95.56 306 SER A O 1
ATOM 2364 N N . LEU A 1 307 ? -35.662 23.570 34.658 1.00 92.38 307 LEU A N 1
ATOM 2365 C CA . LEU A 1 307 ? -36.166 22.810 33.508 1.00 92.38 307 LEU A CA 1
ATOM 2366 C C . LEU A 1 307 ? -35.410 23.146 32.210 1.00 92.38 307 LEU A C 1
ATOM 2368 O O . LEU A 1 307 ? -35.316 22.293 31.330 1.00 92.38 307 LEU A O 1
ATOM 2372 N N . GLN A 1 308 ? -34.844 24.354 32.105 1.00 94.94 308 GLN A N 1
ATOM 2373 C CA . GLN A 1 308 ? -34.027 24.762 30.965 1.00 94.94 308 GLN A CA 1
ATOM 2374 C C . GLN A 1 308 ? -32.672 24.038 30.951 1.00 94.94 308 GLN A C 1
ATOM 2376 O O . GLN A 1 308 ? -32.361 23.379 29.963 1.00 94.94 308 GLN A O 1
ATOM 2381 N N . GLU A 1 309 ? -31.907 24.061 32.047 1.00 93.62 309 GLU A N 1
ATOM 2382 C CA . GLU A 1 309 ? -30.614 23.353 32.127 1.00 93.62 309 GLU A CA 1
ATOM 2383 C C . GLU A 1 309 ? -30.773 21.831 31.941 1.00 93.62 309 GLU A C 1
ATOM 2385 O O . GLU A 1 309 ? -29.889 21.159 31.403 1.00 93.62 309 GLU A O 1
ATOM 2390 N N . LEU A 1 310 ? -31.910 21.264 32.368 1.00 93.38 310 LEU A N 1
ATOM 2391 C CA . LEU A 1 310 ? -32.252 19.864 32.105 1.00 93.38 310 LEU A CA 1
ATOM 2392 C C . LEU A 1 310 ? -32.493 19.608 30.606 1.00 93.38 310 LEU A C 1
ATOM 2394 O O . LEU A 1 310 ? -31.969 18.632 30.066 1.00 93.38 310 LEU A O 1
ATOM 2398 N N . ALA A 1 311 ? -33.239 20.483 29.925 1.00 95.62 311 ALA A N 1
ATOM 2399 C CA . ALA A 1 311 ? -33.476 20.382 28.485 1.00 95.62 311 ALA A CA 1
ATOM 2400 C C . ALA A 1 311 ? -32.177 20.546 27.673 1.00 95.62 311 ALA A C 1
ATOM 2402 O O . ALA A 1 311 ? -31.924 19.766 26.754 1.00 95.62 311 ALA A O 1
ATOM 2403 N N . GLU A 1 312 ? -31.318 21.494 28.052 1.00 96.62 312 GLU A N 1
ATOM 2404 C CA . GLU A 1 312 ? -29.993 21.704 27.454 1.00 96.62 312 GLU A CA 1
ATOM 2405 C C . GLU A 1 312 ? -29.089 20.473 27.652 1.00 96.62 312 GLU A C 1
ATOM 2407 O O . GLU A 1 312 ? -28.479 19.992 26.692 1.00 96.62 312 GLU A O 1
ATOM 2412 N N . ARG A 1 313 ? -29.084 19.858 28.849 1.00 95.00 313 ARG A N 1
ATOM 2413 C CA . ARG A 1 313 ? -28.410 18.564 29.076 1.00 95.00 313 ARG A CA 1
ATOM 2414 C C . ARG A 1 313 ? -28.944 17.449 28.177 1.00 95.00 313 ARG A C 1
ATOM 2416 O O . ARG A 1 313 ? -28.144 16.670 27.660 1.00 95.00 313 ARG A O 1
ATOM 2423 N N . MET A 1 314 ? -30.259 17.349 27.978 1.00 96.88 314 MET A N 1
ATOM 2424 C CA . MET A 1 314 ? -30.847 16.331 27.095 1.00 96.88 314 MET A CA 1
ATOM 2425 C C . MET A 1 314 ? -30.456 16.545 25.625 1.00 96.88 314 MET A C 1
ATOM 2427 O O . MET A 1 314 ? -30.130 15.579 24.936 1.00 96.88 314 MET A O 1
ATOM 2431 N N . GLN A 1 315 ? -30.420 17.794 25.151 1.00 97.25 315 GLN A N 1
ATOM 2432 C CA . GLN A 1 315 ? -29.948 18.122 23.800 1.00 97.25 315 GLN A CA 1
ATOM 2433 C C . GLN A 1 315 ? -28.462 17.776 23.617 1.00 97.25 315 GLN A C 1
ATOM 2435 O O . GLN A 1 315 ? -28.097 17.140 22.627 1.00 97.25 315 GLN A O 1
ATOM 2440 N N . HIS A 1 316 ? -27.617 18.112 24.596 1.00 95.75 316 HIS A N 1
ATOM 2441 C CA . HIS A 1 316 ? -26.193 17.772 24.587 1.00 95.75 316 HIS A CA 1
ATOM 2442 C C . HIS A 1 316 ? -25.950 16.250 24.577 1.00 95.75 316 HIS A C 1
ATOM 2444 O O . HIS A 1 316 ? -25.117 15.761 23.814 1.00 95.75 316 HIS A O 1
ATOM 2450 N N . LEU A 1 317 ? -26.720 15.474 25.350 1.00 95.00 317 LEU A N 1
ATOM 2451 C CA . LEU A 1 317 ? -26.648 14.007 25.326 1.00 95.00 317 LEU A CA 1
ATOM 2452 C C . LEU A 1 317 ? -27.060 13.420 23.965 1.00 95.00 317 LEU A C 1
ATOM 2454 O O . LEU A 1 317 ? -26.393 12.507 23.478 1.00 95.00 317 LEU A O 1
ATOM 2458 N N . HIS A 1 318 ? -28.094 13.962 23.311 1.00 96.06 318 HIS A N 1
ATOM 2459 C CA . HIS A 1 318 ? -28.451 13.566 21.942 1.00 96.06 318 HIS A CA 1
ATOM 2460 C C . HIS A 1 318 ? -27.357 13.901 20.915 1.00 96.06 318 HIS A C 1
ATOM 2462 O O . HIS A 1 318 ? -27.141 13.110 19.993 1.00 96.06 318 HIS A O 1
ATOM 2468 N N . LEU A 1 319 ? -26.652 15.029 21.064 1.00 95.31 319 LEU A N 1
ATOM 2469 C CA . LEU A 1 319 ? -25.532 15.383 20.187 1.00 95.31 319 LEU A CA 1
ATOM 2470 C C . LEU A 1 319 ? -24.375 14.383 20.342 1.00 95.31 319 LEU A C 1
ATOM 2472 O O . LEU A 1 319 ? -23.988 13.752 19.361 1.00 95.31 319 LEU A O 1
ATOM 2476 N N . LEU A 1 320 ? -23.924 14.137 21.576 1.00 93.81 320 LEU A N 1
ATOM 2477 C CA . LEU A 1 320 ? -22.879 13.148 21.883 1.00 93.81 320 LEU A CA 1
ATOM 2478 C C . LEU A 1 320 ? -23.247 11.726 21.421 1.00 93.81 320 LEU A C 1
ATOM 2480 O O . LEU A 1 320 ? -22.376 10.941 21.041 1.00 93.81 320 LEU A O 1
ATOM 2484 N N . GLN A 1 321 ? -24.534 11.367 21.450 1.00 95.25 321 GLN A N 1
ATOM 2485 C CA . GLN A 1 321 ? -25.000 10.071 20.956 1.00 95.25 321 GLN A CA 1
ATOM 2486 C C . GLN A 1 321 ? -24.972 9.990 19.421 1.00 95.25 321 GLN A C 1
ATOM 2488 O O . GLN A 1 321 ? -24.561 8.958 18.889 1.00 95.25 321 GLN A O 1
ATOM 2493 N N . ARG A 1 322 ? -25.318 11.074 18.708 1.00 92.19 322 ARG A N 1
ATOM 2494 C CA . ARG A 1 322 ? -25.145 11.171 17.247 1.00 92.19 322 ARG A CA 1
ATOM 2495 C C . ARG A 1 322 ? -23.676 11.125 16.834 1.00 92.19 322 ARG A C 1
ATOM 2497 O O . ARG A 1 322 ? -23.341 10.399 15.904 1.00 92.19 322 ARG A O 1
ATOM 2504 N N . GLU A 1 323 ? -22.799 11.843 17.531 1.00 90.19 323 GLU A N 1
ATOM 2505 C CA . GLU A 1 323 ? -21.352 11.816 17.278 1.00 90.19 323 GLU A CA 1
ATOM 2506 C C . GLU A 1 323 ? -20.779 10.408 17.464 1.00 90.19 323 GLU A C 1
ATOM 2508 O O . GLU A 1 323 ? -20.049 9.917 16.604 1.00 90.19 323 GLU A O 1
ATOM 2513 N N . ARG A 1 324 ? -21.179 9.705 18.532 1.00 89.94 324 ARG A N 1
ATOM 2514 C CA . ARG A 1 324 ? -20.778 8.311 18.768 1.00 89.94 324 ARG A CA 1
ATOM 2515 C C . ARG A 1 324 ? -21.265 7.368 17.664 1.00 89.94 324 ARG A C 1
ATOM 2517 O O . ARG A 1 324 ? -20.500 6.513 17.231 1.00 89.94 324 ARG A O 1
ATOM 2524 N N . GLN A 1 325 ? -22.499 7.537 17.186 1.00 89.88 325 GLN A N 1
ATOM 2525 C CA . GLN A 1 325 ? -23.030 6.765 16.055 1.00 89.88 325 GLN A CA 1
ATOM 2526 C C . GLN A 1 325 ? -22.263 7.056 14.756 1.00 89.88 325 GLN A C 1
ATOM 2528 O O . GLN A 1 325 ? -21.908 6.123 14.039 1.00 89.88 325 GLN A O 1
ATOM 2533 N N . ALA A 1 326 ? -21.939 8.322 14.478 1.00 83.62 326 ALA A N 1
ATOM 2534 C CA . ALA A 1 326 ? -21.138 8.708 13.317 1.00 83.62 326 ALA A CA 1
ATOM 2535 C C . ALA A 1 326 ? -19.708 8.137 13.380 1.00 83.62 326 ALA A C 1
ATOM 2537 O O . ALA A 1 326 ? -19.212 7.621 12.382 1.00 83.62 326 ALA A O 1
ATOM 2538 N N . GLN A 1 327 ? -19.071 8.153 14.557 1.00 85.75 327 GLN A N 1
ATOM 2539 C CA . GLN A 1 327 ? -17.760 7.533 14.783 1.00 85.75 327 GLN A CA 1
ATOM 2540 C C . GLN A 1 327 ? -17.798 6.008 14.601 1.00 85.75 327 GLN A C 1
ATOM 2542 O O . GLN A 1 327 ? -16.896 5.450 13.981 1.00 85.75 327 GLN A O 1
ATOM 2547 N N . GLN A 1 328 ? -18.842 5.331 15.090 1.00 84.25 328 GLN A N 1
ATOM 2548 C CA . GLN A 1 328 ? -19.026 3.889 14.886 1.00 84.25 328 GLN A CA 1
ATOM 2549 C C . GLN A 1 328 ? -19.225 3.547 13.402 1.00 84.25 328 GLN A C 1
ATOM 2551 O O . GLN A 1 328 ? -18.569 2.640 12.897 1.00 84.25 328 GLN A O 1
ATOM 2556 N N . HIS A 1 329 ? -20.049 4.315 12.686 1.00 73.88 329 HIS A N 1
ATOM 2557 C CA . HIS A 1 329 ? -20.263 4.142 11.248 1.00 73.88 329 HIS A CA 1
ATOM 2558 C C . HIS A 1 329 ? -18.981 4.399 10.435 1.00 73.88 329 HIS A C 1
ATOM 2560 O O . HIS A 1 329 ? -18.651 3.630 9.537 1.00 73.88 329 HIS A O 1
ATOM 2566 N N . ALA A 1 330 ? -18.200 5.425 10.791 1.00 73.50 330 ALA A N 1
ATOM 2567 C CA . ALA A 1 330 ? -16.899 5.690 10.174 1.00 73.50 330 ALA A CA 1
ATOM 2568 C C . ALA A 1 330 ? -15.878 4.565 10.440 1.00 73.50 330 ALA A C 1
ATOM 2570 O O . ALA A 1 330 ? -15.116 4.207 9.544 1.00 73.50 330 ALA A O 1
ATOM 2571 N N . GLN A 1 331 ? -15.882 3.964 11.637 1.00 78.75 331 GLN A N 1
ATOM 2572 C CA . GLN A 1 331 ? -15.049 2.795 11.948 1.00 78.75 331 GLN A CA 1
ATOM 2573 C C . GLN A 1 331 ? -15.472 1.551 11.155 1.00 78.75 331 GLN A C 1
ATOM 2575 O O . GLN A 1 331 ? -14.601 0.832 10.673 1.00 78.75 331 GLN A O 1
ATOM 2580 N N . GLN A 1 332 ? -16.776 1.321 10.962 1.00 74.56 332 GLN A N 1
ATOM 2581 C CA . GLN A 1 332 ? -17.277 0.246 10.096 1.00 74.56 332 GLN A CA 1
ATOM 2582 C C . GLN A 1 332 ? -16.842 0.458 8.639 1.00 74.56 332 GLN A C 1
ATOM 2584 O O . GLN A 1 332 ? -16.279 -0.450 8.037 1.00 74.56 332 GLN A O 1
ATOM 2589 N N . ILE A 1 333 ? -17.010 1.668 8.095 1.00 73.25 333 ILE A N 1
ATOM 2590 C CA . ILE A 1 333 ? -16.546 2.025 6.743 1.00 73.25 333 ILE A CA 1
ATOM 2591 C C . ILE A 1 333 ? -15.033 1.792 6.593 1.00 73.25 333 ILE A C 1
ATOM 2593 O O . ILE A 1 333 ? -14.595 1.220 5.596 1.00 73.25 333 ILE A O 1
ATOM 2597 N N . ALA A 1 334 ? -14.227 2.168 7.591 1.00 75.00 334 ALA A N 1
ATOM 2598 C CA . ALA A 1 334 ? -12.782 1.928 7.577 1.00 75.00 334 ALA A CA 1
ATOM 2599 C C . ALA A 1 334 ? -12.420 0.428 7.616 1.00 75.00 334 ALA A C 1
ATOM 2601 O O . ALA A 1 334 ? -11.489 0.008 6.932 1.00 75.00 334 ALA A O 1
ATOM 2602 N N . GLN A 1 335 ? -13.166 -0.390 8.369 1.00 80.12 335 GLN A N 1
ATOM 2603 C CA . GLN A 1 335 ? -13.011 -1.854 8.392 1.00 80.12 335 GLN A CA 1
ATOM 2604 C C . GLN A 1 335 ? -13.455 -2.526 7.083 1.00 80.12 335 GLN A C 1
ATOM 2606 O O . GLN A 1 335 ? -12.965 -3.600 6.744 1.00 80.12 335 GLN A O 1
ATOM 2611 N N . HIS A 1 336 ? -14.351 -1.887 6.333 1.00 80.00 336 HIS A N 1
ATOM 2612 C CA . HIS A 1 336 ? -14.881 -2.351 5.053 1.00 80.00 336 HIS A CA 1
ATOM 2613 C C . HIS A 1 336 ? -14.262 -1.618 3.845 1.00 80.00 336 HIS A C 1
ATOM 2615 O O . HIS A 1 336 ? -14.911 -1.469 2.814 1.00 80.00 336 HIS A O 1
ATOM 2621 N N . HIS A 1 337 ? -13.004 -1.170 3.949 1.00 85.19 337 HIS A N 1
ATOM 2622 C CA . HIS A 1 337 ? -12.224 -0.572 2.848 1.00 85.19 337 HIS A CA 1
ATOM 2623 C C . HIS A 1 337 ? -12.866 0.659 2.166 1.00 85.19 337 HIS A C 1
ATOM 2625 O O . HIS A 1 337 ? -12.590 0.940 1.005 1.00 85.19 337 HIS A O 1
ATOM 2631 N N . GLY A 1 338 ? -13.706 1.414 2.881 1.00 86.56 338 GLY A N 1
ATOM 2632 C CA . GLY A 1 338 ? -14.424 2.581 2.349 1.00 86.56 338 GLY A CA 1
ATOM 2633 C C . GLY A 1 338 ? -15.888 2.316 1.979 1.00 86.56 338 GLY A C 1
ATOM 2634 O O . GLY A 1 338 ? -16.613 3.263 1.678 1.00 86.56 338 GLY A O 1
ATOM 2635 N N . PHE A 1 339 ? -16.350 1.068 2.058 1.00 89.44 339 PHE A N 1
ATOM 2636 C CA . PHE A 1 339 ? -17.720 0.668 1.732 1.00 89.44 339 PHE A CA 1
ATOM 2637 C C . PHE A 1 339 ? -18.583 0.513 2.993 1.00 89.44 339 PHE A C 1
ATOM 2639 O O . PHE A 1 339 ? -18.091 0.199 4.073 1.00 89.44 339 PHE A O 1
ATOM 2646 N N . THR A 1 340 ? -19.895 0.719 2.880 1.00 89.56 340 THR A N 1
ATOM 2647 C CA . THR A 1 340 ? -20.842 0.363 3.955 1.00 89.56 340 THR A CA 1
ATOM 2648 C C . THR A 1 340 ? -21.156 -1.136 3.939 1.00 89.56 340 THR A C 1
ATOM 2650 O O . THR A 1 340 ? -21.071 -1.776 2.894 1.00 89.56 340 THR A O 1
ATOM 2653 N N . GLU A 1 341 ? -21.587 -1.704 5.071 1.00 87.44 341 GLU A N 1
ATOM 2654 C CA . GLU A 1 341 ? -21.959 -3.131 5.185 1.00 87.44 341 GLU A CA 1
ATOM 2655 C C . GLU A 1 341 ? -22.953 -3.573 4.094 1.00 87.44 341 GLU A C 1
ATOM 2657 O O . GLU A 1 341 ? -22.804 -4.641 3.504 1.00 87.44 341 GLU A O 1
ATOM 2662 N N . ARG A 1 342 ? -23.926 -2.716 3.753 1.00 90.44 342 ARG A N 1
ATOM 2663 C CA . ARG A 1 342 ? -24.866 -2.981 2.658 1.00 90.44 342 ARG A CA 1
ATOM 2664 C C . ARG A 1 342 ? -24.169 -3.047 1.297 1.00 90.44 342 ARG A C 1
ATOM 2666 O O . ARG A 1 342 ? -24.366 -4.015 0.579 1.00 90.44 342 ARG A O 1
ATOM 2673 N N . GLN A 1 343 ? -23.313 -2.078 0.983 1.00 93.00 343 GLN A N 1
ATOM 2674 C CA . GLN A 1 343 ? -22.547 -2.070 -0.266 1.00 93.00 343 GLN A CA 1
ATOM 2675 C C . GLN A 1 343 ? -21.612 -3.288 -0.383 1.00 93.00 343 GLN A C 1
ATOM 2677 O O . GLN A 1 343 ? -21.439 -3.815 -1.477 1.00 93.00 343 GLN A O 1
ATOM 2682 N N . VAL A 1 344 ? -21.056 -3.774 0.733 1.00 90.81 344 VAL A N 1
ATOM 2683 C CA . VAL A 1 344 ? -20.281 -5.028 0.780 1.00 90.81 344 VAL A CA 1
ATOM 2684 C C . VAL A 1 344 ? -21.159 -6.244 0.458 1.00 90.81 344 VAL A C 1
ATOM 2686 O O . VAL A 1 344 ? -20.730 -7.113 -0.297 1.00 90.81 344 VAL A O 1
ATOM 2689 N N . LEU A 1 345 ? -22.386 -6.307 0.988 1.00 92.81 345 LEU A N 1
ATOM 2690 C CA . LEU A 1 345 ? -23.346 -7.374 0.673 1.00 92.81 345 LEU A CA 1
ATOM 2691 C C . LEU A 1 345 ? -23.809 -7.327 -0.790 1.00 92.81 345 LEU A C 1
ATOM 2693 O O . LEU A 1 345 ? -23.896 -8.375 -1.428 1.00 92.81 345 LEU A O 1
ATOM 2697 N N . ASP A 1 346 ? -24.060 -6.132 -1.329 1.00 93.81 346 ASP A N 1
ATOM 2698 C CA . ASP A 1 346 ? -24.449 -5.946 -2.727 1.00 93.81 346 ASP A CA 1
ATOM 2699 C C . ASP A 1 346 ? -23.304 -6.377 -3.669 1.00 93.81 346 ASP A C 1
ATOM 2701 O O . ASP A 1 346 ? -23.533 -7.169 -4.579 1.00 93.81 346 ASP A O 1
ATOM 2705 N N . LEU A 1 347 ? -22.052 -5.972 -3.407 1.00 94.31 347 LEU A N 1
ATOM 2706 C CA . LEU A 1 347 ? -20.871 -6.444 -4.153 1.00 94.31 347 LEU A CA 1
ATOM 2707 C C . LEU A 1 347 ? -20.696 -7.968 -4.085 1.00 94.31 347 LEU A C 1
ATOM 2709 O O . LEU A 1 347 ? -20.476 -8.615 -5.113 1.00 94.31 347 LEU A O 1
ATOM 2713 N N . ALA A 1 348 ? -20.854 -8.553 -2.893 1.00 92.56 348 ALA A N 1
ATOM 2714 C CA . ALA A 1 348 ? -20.752 -9.995 -2.692 1.00 92.56 348 ALA A CA 1
ATOM 2715 C C . ALA A 1 348 ? -21.835 -10.778 -3.458 1.00 92.56 348 ALA A C 1
ATOM 2717 O O . ALA A 1 348 ? -21.568 -11.893 -3.907 1.00 92.56 348 ALA A O 1
ATOM 2718 N N . ALA A 1 349 ? -23.023 -10.199 -3.675 1.00 94.62 349 ALA A N 1
ATOM 2719 C CA . ALA A 1 349 ? -24.069 -10.799 -4.507 1.00 94.62 349 ALA A CA 1
ATOM 2720 C C . ALA A 1 349 ? -23.685 -10.881 -6.000 1.00 94.62 349 ALA A C 1
ATOM 2722 O O . ALA A 1 349 ? -24.158 -11.778 -6.697 1.00 94.62 349 ALA A O 1
ATOM 2723 N N . TYR A 1 350 ? -22.786 -10.008 -6.471 1.00 92.56 350 TYR A N 1
ATOM 2724 C CA . TYR A 1 350 ? -22.167 -10.075 -7.804 1.00 92.56 350 TYR A CA 1
ATOM 2725 C C . TYR A 1 350 ? -20.805 -10.799 -7.810 1.00 92.56 350 TYR A C 1
ATOM 2727 O O . TYR A 1 350 ? -20.143 -10.856 -8.843 1.00 92.56 350 TYR A O 1
ATOM 2735 N N . GLY A 1 351 ? -20.381 -11.373 -6.677 1.00 94.06 351 GLY A N 1
ATOM 2736 C CA . GLY A 1 351 ? -19.115 -12.104 -6.542 1.00 94.06 351 GLY A CA 1
ATOM 2737 C C . GLY A 1 351 ? -17.857 -11.227 -6.480 1.00 94.06 351 GLY A C 1
ATOM 2738 O O . GLY A 1 351 ? -16.752 -11.763 -6.536 1.00 94.06 351 GLY A O 1
ATOM 2739 N N . ILE A 1 352 ? -18.012 -9.907 -6.354 1.00 93.06 352 ILE A N 1
ATOM 2740 C CA . ILE A 1 352 ? -16.919 -8.926 -6.332 1.00 93.06 352 ILE A CA 1
ATOM 2741 C C . ILE A 1 352 ? -16.540 -8.630 -4.877 1.00 93.06 352 ILE A C 1
ATOM 2743 O O . ILE A 1 352 ? -17.409 -8.491 -4.013 1.00 93.06 352 ILE A O 1
ATOM 2747 N N . LYS A 1 353 ? -15.243 -8.534 -4.578 1.00 89.81 353 LYS A N 1
ATOM 2748 C CA . LYS A 1 353 ? -14.749 -8.223 -3.230 1.00 89.81 353 LYS A CA 1
ATOM 2749 C C . LYS A 1 353 ? -14.620 -6.703 -3.057 1.00 89.81 353 LYS A C 1
ATOM 2751 O O . LYS A 1 353 ? -14.283 -6.014 -4.017 1.00 89.81 353 LYS A O 1
ATOM 2756 N N . PRO A 1 354 ? -14.793 -6.152 -1.840 1.00 86.00 354 PRO A N 1
ATOM 2757 C CA . PRO A 1 354 ? -14.670 -4.707 -1.599 1.00 86.00 354 PRO A CA 1
ATOM 2758 C C . PRO A 1 354 ? -13.301 -4.102 -1.940 1.00 86.00 354 PRO A C 1
ATOM 2760 O O . PRO A 1 354 ? -13.190 -2.893 -2.078 1.00 86.00 354 PRO A O 1
ATOM 2763 N N . TRP A 1 355 ? -12.254 -4.919 -2.053 1.00 88.69 355 TRP A N 1
ATOM 2764 C CA . TRP A 1 355 ? -10.894 -4.486 -2.389 1.00 88.69 355 TRP A CA 1
ATOM 2765 C C . TRP A 1 355 ? -10.497 -4.762 -3.852 1.00 88.69 355 TRP A C 1
ATOM 2767 O O . TRP A 1 355 ? -9.350 -4.516 -4.215 1.00 88.69 355 TRP A O 1
ATOM 2777 N N . ASP A 1 356 ? -11.410 -5.266 -4.689 1.00 92.00 356 ASP A N 1
ATOM 2778 C CA . ASP A 1 356 ? -11.169 -5.412 -6.129 1.00 92.00 356 ASP A CA 1
ATOM 2779 C C . ASP A 1 356 ? -11.353 -4.045 -6.823 1.00 92.00 356 ASP A C 1
ATOM 2781 O O . ASP A 1 356 ? -12.316 -3.329 -6.547 1.00 92.00 356 ASP A O 1
ATOM 2785 N N . GLU A 1 357 ? -10.481 -3.675 -7.768 1.00 87.12 357 GLU A N 1
ATOM 2786 C CA . GLU A 1 357 ? -10.475 -2.327 -8.381 1.00 87.12 357 GLU A CA 1
ATOM 2787 C C . GLU A 1 357 ? -11.797 -1.945 -9.083 1.00 87.12 357 GLU A C 1
ATOM 2789 O O . GLU A 1 357 ? -12.153 -0.770 -9.175 1.00 87.12 357 GLU A O 1
ATOM 2794 N N . GLY A 1 358 ? -12.570 -2.937 -9.541 1.00 89.94 358 GLY A N 1
ATOM 2795 C CA . GLY A 1 358 ? -13.890 -2.743 -10.150 1.00 89.94 358 GLY A CA 1
ATOM 2796 C C . GLY A 1 358 ? -15.044 -2.505 -9.162 1.00 89.94 358 GLY A C 1
ATOM 2797 O O . GLY A 1 358 ? -16.160 -2.215 -9.603 1.00 89.94 358 GLY A O 1
ATOM 2798 N N . ALA A 1 359 ? -14.820 -2.620 -7.848 1.00 92.81 359 ALA A N 1
ATOM 2799 C CA . ALA A 1 359 ? -15.874 -2.573 -6.831 1.00 92.81 359 ALA A CA 1
ATOM 2800 C C . ALA A 1 359 ? -16.638 -1.237 -6.823 1.00 92.81 359 ALA A C 1
ATOM 2802 O O . ALA A 1 359 ? -17.867 -1.215 -6.921 1.00 92.81 359 ALA A O 1
ATOM 2803 N N . LEU A 1 360 ? -15.923 -0.108 -6.778 1.00 90.12 360 LEU A N 1
ATOM 2804 C CA . LEU A 1 360 ? -16.549 1.219 -6.739 1.00 90.12 360 LEU A CA 1
ATOM 2805 C C . LEU A 1 360 ? -17.315 1.532 -8.037 1.00 90.12 360 LEU A C 1
ATOM 2807 O O . LEU A 1 360 ? -18.433 2.042 -7.992 1.00 90.12 360 LEU A O 1
ATOM 2811 N N . THR A 1 361 ? -16.754 1.157 -9.190 1.00 92.88 361 THR A N 1
ATOM 2812 C CA . THR A 1 361 ? -17.406 1.291 -10.503 1.00 92.88 361 THR A CA 1
ATOM 2813 C C . THR A 1 361 ? -18.686 0.461 -10.583 1.00 92.88 361 THR A C 1
ATOM 2815 O O . THR A 1 361 ? -19.708 0.951 -11.058 1.00 92.88 361 THR A O 1
ATOM 2818 N N . THR A 1 362 ? -18.664 -0.770 -10.064 1.00 90.12 362 THR A N 1
ATOM 2819 C CA . THR A 1 362 ? -19.847 -1.643 -10.033 1.00 90.12 362 THR A CA 1
ATOM 2820 C C . THR A 1 362 ? -20.939 -1.067 -9.140 1.00 90.12 362 THR A C 1
ATOM 2822 O O . THR A 1 362 ? -22.093 -1.002 -9.553 1.00 90.12 362 THR A O 1
ATOM 2825 N N . LEU A 1 363 ? -20.591 -0.563 -7.954 1.00 93.56 363 LEU A N 1
ATOM 2826 C CA . LEU A 1 363 ? -21.558 0.102 -7.078 1.00 93.56 363 LEU A CA 1
ATOM 2827 C C . LEU A 1 363 ? -22.162 1.359 -7.703 1.00 93.56 363 LEU A C 1
ATOM 2829 O O . LEU A 1 363 ? -23.368 1.559 -7.586 1.00 93.56 363 LEU A O 1
ATOM 2833 N N . ASN A 1 364 ? -21.375 2.160 -8.424 1.00 91.69 364 ASN A N 1
ATOM 2834 C CA . ASN A 1 364 ? -21.915 3.299 -9.165 1.00 91.69 364 ASN A CA 1
ATOM 2835 C C . ASN A 1 364 ? -22.919 2.850 -10.244 1.00 91.69 364 ASN A C 1
ATOM 2837 O O . ASN A 1 364 ? -23.962 3.481 -10.388 1.00 91.69 364 ASN A O 1
ATOM 2841 N N . MET A 1 365 ? -22.670 1.736 -10.946 1.00 91.12 365 MET A N 1
ATOM 2842 C CA . MET A 1 365 ? -23.645 1.161 -11.889 1.00 91.12 365 MET A CA 1
ATOM 2843 C C . MET A 1 365 ? -24.907 0.611 -11.201 1.00 91.12 365 MET A C 1
ATOM 2845 O O . MET A 1 365 ? -25.978 0.659 -11.794 1.00 91.12 365 MET A O 1
ATOM 2849 N N . LEU A 1 366 ? -24.811 0.119 -9.962 1.00 91.12 366 LEU A N 1
ATOM 2850 C CA . LEU A 1 366 ? -25.952 -0.416 -9.202 1.00 91.12 366 LEU A CA 1
ATOM 2851 C C . LEU A 1 366 ? -26.834 0.658 -8.543 1.00 91.12 366 LEU A C 1
ATOM 2853 O O . LEU A 1 366 ? -27.967 0.357 -8.177 1.00 91.12 366 LEU A O 1
ATOM 2857 N N . TYR A 1 367 ? -26.319 1.878 -8.361 1.00 89.44 367 TYR A N 1
ATOM 2858 C CA . TYR A 1 367 ? -26.979 2.948 -7.599 1.00 89.44 367 TYR A CA 1
ATOM 2859 C C . TYR A 1 367 ? -27.297 4.225 -8.404 1.00 89.44 367 TYR A C 1
ATOM 2861 O O . TYR A 1 367 ? -27.909 5.143 -7.855 1.00 89.44 367 TYR A O 1
ATOM 2869 N N . HIS A 1 368 ? -26.915 4.296 -9.686 1.00 83.12 368 HIS A N 1
ATOM 2870 C CA . HIS A 1 368 ? -27.220 5.424 -10.586 1.00 83.12 368 HIS A CA 1
ATOM 2871 C C . HIS A 1 368 ? -28.102 5.061 -11.801 1.00 83.12 368 HIS A C 1
ATOM 2873 O O . HIS A 1 368 ? -28.173 5.841 -12.753 1.00 83.12 368 HIS A O 1
ATOM 2879 N N . TYR A 1 369 ? -28.803 3.923 -11.741 1.00 58.75 369 TYR A N 1
ATOM 2880 C CA . TYR A 1 369 ? -29.903 3.535 -12.637 1.00 58.75 369 TYR A CA 1
ATOM 2881 C C . TYR A 1 369 ? -31.196 3.319 -11.836 1.00 58.75 369 TYR A C 1
ATOM 2883 O O . TYR A 1 369 ? -32.272 3.606 -12.404 1.00 58.75 369 TYR A O 1
#

Sequence (369 aa):
MSLSMDPSPSSPKLTTTTIADTATTSVTHEPAEYAIPAPATENLATTEADDEEREDGEIHDSSDDDLLADRDDGSEFEIETEQHSTPPVDDESVQLNQGCGIPCRFYNHDRCMRGADCGYLHGPDDKSIRDNNAKNVCLYLLLGNCKFGATKCAYSHRRDWLPPGWWDSEEGVREELQRIDDAKKSAKDARRATVAAEKEARVQRKREQQHLNNLLNSLTNGVTAEQPGPSHPMSNGDHAAHHVQPANNINGAAPRRRNNNNANANSNGQPRKQPQRPTEPRPPLPAPQPGMFPAQFHAPMQPSMSLQELAERMQHLHLLQRERQAQQHAQQIAQHHGFTERQVLDLAAYGIKPWDEGALTTLNMLYHY

Foldseek 3Di:
DDDDDDDDDDDDDDDDDDDDDDDDDDDDDDDDDDDDDDDDDDDDDDDDDDDPPDDPDDPPPPPVPPDPDDDCPDDDDDDDDDDDDDDDDDDPPQPFQPAPVAAALCVQAPNPPCRSVDNHTLAEDPQFDAFPVSFTAGPCLLLVHDPLPQPRDSHHNDPPGHDDDLSVDPVSSVVVVVVVVVVVVVVVVVVVVVVVVVVVVVVVVVVVVVVVVVVVVVVVVVPPPDDPPDDDDDDDDDDDDDDDDDDDDDDDDDDDDDDDDDDDDDPDDDPDDDPDDDDDDDPDDPDDDPDDDDDPPPPPPDPPDDPVVVVVVVVVVVVVVVVVVVVVQVVCCVVQVNDGPVLQVVCVVVVHHSPPPCSVVVVCVVPVD